Protein AF-A0AA88KSR3-F1 (afdb_monomer_lite)

Radius of gyration: 26.21 Å; chains: 1; bounding box: 90×38×69 Å

Secondary structure (DSSP, 8-state):
-----------HHHHHHHHHHHHHHHHHHHHHHHHHHHHHHHHHT--SS-S--STT-S---HHHHHHHHHHHH-GGGGTTHHHHTHHHHSHHHHHHHHHHTTSHHHHHHHHHHHHHHHHHTT---STTSS-SSSS--PPP------GGGSTT-----SSTT---TTT--HHHHHHHHHHHHHHHHHHHHHHH--

Foldseek 3Di:
DDDDPPPDPDDPVVVVVVVVVVVVVLVVLLVVQLVVQVVVCVVVVHDAADPDLDPPDPDRGSSVVSSVVVCVVPVSNCPCVVPDPPLPVDLVSVLVVLVVCLDPVNLVVVVVVVQVVCVVVVNDPPPPPPPPPPDPPPPDDPDPDDPVCPVVDPPPPPPVDDPPPPDQDPSNVVSVVSVVVSVVVSVVSVVPPD

Sequence (194 aa):
FKAIETEAAESVASCLSKEREKEILENRQYVKALLKTTALLGRQGLAFRGHDEGESSANQGNFVETVHLLTEINPDLMKNSRKAYGHYMSHDATKNELRKMRDDEYFRVQYGKSKEMAINVGADLSETCALSSAIPVKSKRVQKISGRLRDYLTTTTIGKHNIDSESTTTEDKMRTEFYEVLDRVINEFEERFT

Structure (mmCIF, N/CA/C/O backbone):
data_AF-A0AA88KSR3-F1
#
_entry.id   AF-A0AA88KSR3-F1
#
loop_
_atom_site.group_PDB
_atom_site.id
_atom_site.type_symbol
_atom_site.label_atom_id
_atom_site.label_alt_id
_atom_site.label_comp_id
_atom_site.label_asym_id
_atom_site.label_entity_id
_atom_site.label_seq_id
_atom_site.pdbx_PDB_ins_code
_atom_site.Cartn_x
_atom_site.Cartn_y
_atom_site.Cartn_z
_atom_site.occupancy
_atom_site.B_iso_or_equiv
_atom_site.auth_seq_id
_atom_site.auth_comp_id
_atom_site.auth_asym_id
_atom_site.auth_atom_id
_atom_site.pdbx_PDB_model_num
ATOM 1 N N . PHE A 1 1 ? -57.132 3.875 2.264 1.00 35.81 1 PHE A N 1
ATOM 2 C CA . PHE A 1 1 ? -56.175 4.185 3.342 1.00 35.81 1 PHE A CA 1
ATOM 3 C C . PHE A 1 1 ? -54.840 3.547 2.996 1.00 35.81 1 PHE A C 1
ATOM 5 O O . PHE A 1 1 ? -54.724 2.333 3.074 1.00 35.81 1 PHE A O 1
ATOM 12 N N . LYS A 1 2 ? -53.885 4.339 2.496 1.00 37.94 2 LYS A N 1
ATOM 13 C CA . LYS A 1 2 ? -52.509 3.893 2.237 1.00 37.94 2 LYS A CA 1
ATOM 14 C C . LYS A 1 2 ? -51.726 4.162 3.522 1.00 37.94 2 LYS A C 1
ATOM 16 O O . LYS A 1 2 ? -51.737 5.301 3.985 1.00 37.94 2 LYS A O 1
ATOM 21 N N . ALA A 1 3 ? -51.162 3.124 4.132 1.00 40.81 3 ALA A N 1
ATOM 22 C CA . ALA A 1 3 ? -50.328 3.270 5.316 1.00 40.81 3 ALA A CA 1
ATOM 23 C C . ALA A 1 3 ? -49.080 4.079 4.939 1.00 40.81 3 ALA A C 1
ATOM 25 O O . ALA A 1 3 ? -48.412 3.772 3.954 1.00 40.81 3 ALA A O 1
ATOM 26 N N . ILE A 1 4 ? -48.832 5.149 5.687 1.00 47.81 4 ILE A N 1
ATOM 27 C CA . ILE A 1 4 ? -47.597 5.922 5.626 1.00 47.81 4 ILE A CA 1
ATOM 28 C C . ILE A 1 4 ? -46.570 5.081 6.381 1.00 47.81 4 ILE A C 1
ATOM 30 O O . ILE A 1 4 ? -46.648 4.971 7.604 1.00 47.81 4 ILE A O 1
ATOM 34 N N . GLU A 1 5 ? -45.670 4.424 5.653 1.00 48.56 5 GLU A N 1
ATOM 35 C CA . GLU A 1 5 ? -44.474 3.830 6.242 1.00 48.56 5 GLU A CA 1
ATOM 36 C C . GLU A 1 5 ? -43.639 4.978 6.809 1.00 48.56 5 GLU A C 1
ATOM 38 O O . GLU A 1 5 ? -43.112 5.818 6.084 1.00 48.56 5 GLU A O 1
ATOM 43 N N . THR A 1 6 ? -43.607 5.079 8.132 1.00 46.53 6 THR A N 1
ATOM 44 C CA . THR A 1 6 ? -42.735 6.013 8.830 1.00 46.53 6 THR A CA 1
ATOM 45 C C . THR A 1 6 ? -41.307 5.507 8.680 1.00 46.53 6 THR A C 1
ATOM 47 O O . THR A 1 6 ? -40.930 4.538 9.341 1.00 46.53 6 THR A O 1
ATOM 50 N N . GLU A 1 7 ? -40.517 6.148 7.820 1.00 51.97 7 GLU A N 1
ATOM 51 C CA . GLU A 1 7 ? -39.061 6.020 7.840 1.00 51.97 7 GLU A CA 1
ATOM 52 C C . GLU A 1 7 ? -38.576 6.476 9.222 1.00 51.97 7 GLU A C 1
ATOM 54 O O . GLU A 1 7 ? -38.584 7.662 9.558 1.00 51.97 7 GLU A O 1
ATOM 59 N N . ALA A 1 8 ? -38.246 5.513 10.083 1.00 54.81 8 ALA A N 1
ATOM 60 C CA . ALA A 1 8 ? -37.653 5.791 11.378 1.00 54.81 8 ALA A CA 1
ATOM 61 C C . ALA A 1 8 ? -36.310 6.489 11.136 1.00 54.81 8 ALA A C 1
ATOM 63 O O . ALA A 1 8 ? -35.430 5.921 10.492 1.00 54.81 8 ALA A O 1
ATOM 64 N N . ALA A 1 9 ? -36.167 7.722 11.628 1.00 61.06 9 ALA A N 1
ATOM 65 C CA . ALA A 1 9 ? -34.935 8.490 11.511 1.00 61.06 9 ALA A CA 1
ATOM 66 C C . ALA A 1 9 ? -33.775 7.697 12.134 1.00 61.06 9 ALA A C 1
ATOM 68 O O . ALA A 1 9 ? -33.683 7.562 13.357 1.00 61.06 9 ALA A O 1
ATOM 69 N N . GLU A 1 10 ? -32.920 7.125 11.288 1.00 64.44 10 GLU A N 1
ATOM 70 C CA . GLU A 1 10 ? -31.759 6.368 11.737 1.00 64.44 10 GLU A CA 1
ATOM 71 C C . GLU A 1 10 ? -30.815 7.291 12.514 1.00 64.44 10 GLU A C 1
ATOM 73 O O . GLU A 1 10 ? -30.541 8.426 12.121 1.00 64.44 10 GLU A O 1
ATOM 78 N N . SER A 1 11 ? -30.320 6.807 13.652 1.00 83.81 11 SER A N 1
ATOM 79 C CA . SER A 1 11 ? -29.367 7.554 14.468 1.00 83.81 11 SER A CA 1
ATOM 80 C C . SER A 1 11 ? -28.085 7.813 13.675 1.00 83.81 11 SER A C 1
ATOM 82 O O . SER A 1 11 ? -27.585 6.930 12.974 1.00 83.81 11 SER A O 1
ATOM 84 N N . VAL A 1 12 ? -27.484 8.994 13.841 1.00 83.69 12 VAL A N 1
ATOM 85 C CA . VAL A 1 12 ? -26.188 9.333 13.224 1.00 83.69 12 VAL A CA 1
ATOM 86 C C . VAL A 1 12 ? -25.131 8.267 13.544 1.00 83.69 12 VAL A C 1
ATOM 88 O O . VAL A 1 12 ? -24.345 7.896 12.678 1.00 83.69 12 VAL A O 1
ATOM 91 N N . ALA A 1 13 ? -25.164 7.696 14.753 1.00 80.38 13 ALA A N 1
ATOM 92 C CA . ALA A 1 13 ? -24.271 6.608 15.145 1.00 80.38 13 ALA A CA 1
ATOM 93 C C . ALA A 1 13 ? -24.461 5.339 14.292 1.00 80.38 13 ALA A C 1
ATOM 95 O O . ALA A 1 13 ? -23.471 4.721 13.903 1.00 80.38 13 ALA A O 1
ATOM 96 N N . SER A 1 14 ? -25.707 4.975 13.960 1.00 81.81 14 SER A N 1
ATOM 97 C CA . SER A 1 14 ? -25.994 3.822 13.093 1.00 81.81 14 SER A CA 1
ATOM 98 C C . SER A 1 14 ? -25.624 4.074 11.631 1.00 81.81 14 SER A C 1
ATOM 100 O O . SER A 1 14 ? -25.169 3.159 10.950 1.00 81.81 14 SER A O 1
ATOM 102 N N . CYS A 1 15 ? -25.753 5.309 11.144 1.00 83.00 15 CYS A N 1
ATOM 103 C CA . CYS A 1 15 ? -25.298 5.666 9.800 1.00 83.00 15 CYS A CA 1
ATOM 104 C C . CYS A 1 15 ? -23.769 5.557 9.690 1.00 83.00 15 CYS A C 1
ATOM 106 O O . CYS A 1 15 ? -23.252 4.973 8.741 1.00 83.00 15 CYS A O 1
ATOM 108 N N . LEU A 1 16 ? -23.043 6.050 10.700 1.00 87.12 16 LEU A N 1
ATOM 109 C CA . LEU A 1 16 ? -21.581 5.972 10.754 1.00 87.12 16 LEU A CA 1
ATOM 110 C C . LEU A 1 16 ? -21.068 4.529 10.852 1.00 87.12 16 LEU A C 1
ATOM 112 O O . LEU A 1 16 ? -20.066 4.192 10.221 1.00 87.12 16 LEU A O 1
ATOM 116 N N . SER A 1 17 ? -21.736 3.665 11.625 1.00 86.94 17 SER A N 1
ATOM 117 C CA . SER A 1 17 ? -21.344 2.255 11.716 1.00 86.94 17 SER A CA 1
ATOM 118 C C . SER A 1 17 ? -21.551 1.521 10.392 1.00 86.94 17 SER A C 1
ATOM 120 O O . SER A 1 17 ? -20.665 0.781 9.971 1.00 86.94 17 SER A O 1
ATOM 122 N N . LYS A 1 18 ? -22.669 1.775 9.700 1.00 88.44 18 LYS A N 1
ATOM 123 C CA . LYS A 1 18 ? -22.956 1.191 8.381 1.00 88.44 18 LYS A CA 1
ATOM 124 C C . LYS A 1 18 ? -21.944 1.627 7.321 1.00 88.44 18 LYS A C 1
ATOM 126 O O . LYS A 1 18 ? -21.460 0.789 6.564 1.00 88.44 18 LYS A O 1
ATOM 131 N N . GLU A 1 19 ? -21.588 2.911 7.285 1.00 84.62 19 GLU A N 1
ATOM 132 C CA . GLU A 1 19 ? -20.590 3.415 6.332 1.00 84.62 19 GLU A CA 1
ATOM 133 C C . GLU A 1 19 ? -19.210 2.790 6.589 1.00 84.62 19 GLU A C 1
ATOM 135 O O . GLU A 1 19 ? -18.541 2.343 5.659 1.00 84.62 19 GLU A O 1
ATOM 140 N N . ARG A 1 20 ? -18.816 2.650 7.863 1.00 83.56 20 ARG A N 1
ATOM 141 C CA . ARG A 1 20 ? -17.578 1.952 8.238 1.00 83.56 20 ARG A CA 1
ATOM 142 C C . ARG A 1 20 ? -17.588 0.486 7.798 1.00 83.56 20 ARG A C 1
ATOM 144 O O . ARG A 1 20 ? -16.583 -0.012 7.300 1.00 83.56 20 ARG A O 1
ATOM 151 N N . GLU A 1 21 ? -18.687 -0.232 8.013 1.00 86.44 21 GLU A N 1
ATOM 152 C CA . GLU A 1 21 ? -18.805 -1.634 7.589 1.00 86.44 21 GLU A CA 1
ATOM 153 C C . GLU A 1 21 ? -18.680 -1.784 6.072 1.00 86.44 21 GLU A C 1
ATOM 155 O O . GLU A 1 21 ? -17.997 -2.695 5.592 1.00 86.44 21 GLU A O 1
ATOM 160 N N . LYS A 1 22 ? -19.282 -0.857 5.325 1.00 85.44 22 LYS A N 1
ATOM 161 C CA . LYS A 1 22 ? -19.165 -0.786 3.871 1.00 85.44 22 LYS A CA 1
ATOM 162 C C . LYS A 1 22 ? -17.719 -0.549 3.432 1.00 85.44 22 LYS A C 1
ATOM 164 O O . LYS A 1 22 ? -17.211 -1.309 2.612 1.00 85.44 22 LYS A O 1
ATOM 169 N N . GLU A 1 23 ? -17.023 0.409 4.041 1.00 82.00 23 GLU A N 1
ATOM 170 C CA . GLU A 1 23 ? -15.608 0.684 3.761 1.00 82.00 23 GLU A CA 1
ATOM 171 C C . GLU A 1 23 ? -14.714 -0.541 4.042 1.00 82.00 23 GLU A C 1
ATOM 173 O O . GLU A 1 23 ? -13.843 -0.900 3.245 1.00 82.00 23 GLU A O 1
ATOM 178 N N . ILE A 1 24 ? -14.954 -1.245 5.155 1.00 82.44 24 ILE A N 1
ATOM 179 C CA . ILE A 1 24 ? -14.231 -2.482 5.492 1.00 82.44 24 ILE A CA 1
ATOM 180 C C . ILE A 1 24 ? -14.466 -3.557 4.426 1.00 82.44 24 ILE A C 1
ATOM 182 O O . ILE A 1 24 ? -13.532 -4.275 4.049 1.00 82.44 24 ILE A O 1
ATOM 186 N N . LEU A 1 25 ? -15.705 -3.700 3.954 1.00 85.44 25 LEU A N 1
ATOM 187 C CA . LEU A 1 25 ? -16.055 -4.677 2.930 1.00 85.44 25 LEU A CA 1
ATOM 188 C C . LEU A 1 25 ? -15.366 -4.362 1.597 1.00 85.44 25 LEU A C 1
ATOM 190 O O . LEU A 1 25 ? -14.770 -5.264 1.003 1.00 85.44 25 LEU A O 1
ATOM 194 N N . GLU A 1 26 ? -15.391 -3.101 1.169 1.00 82.75 26 GLU A N 1
ATOM 195 C CA . GLU A 1 26 ? -14.716 -2.622 -0.044 1.00 82.75 26 GLU A CA 1
ATOM 196 C C . GLU A 1 26 ? -13.204 -2.892 0.022 1.00 82.75 26 GLU A C 1
ATOM 198 O O . GLU A 1 26 ? -12.634 -3.517 -0.877 1.00 82.75 26 GLU A O 1
ATOM 203 N N . ASN A 1 27 ? -12.556 -2.553 1.142 1.00 82.81 27 ASN A N 1
ATOM 204 C CA . ASN A 1 27 ? -11.123 -2.794 1.333 1.00 82.81 27 ASN A CA 1
ATOM 205 C C . ASN A 1 27 ? -10.769 -4.291 1.289 1.00 82.81 27 ASN A C 1
ATOM 207 O O . ASN A 1 27 ? -9.756 -4.684 0.704 1.00 82.81 27 ASN A O 1
ATOM 211 N N . ARG A 1 28 ? -11.612 -5.162 1.861 1.00 86.12 28 ARG A N 1
ATOM 212 C CA . ARG A 1 28 ? -11.418 -6.622 1.787 1.00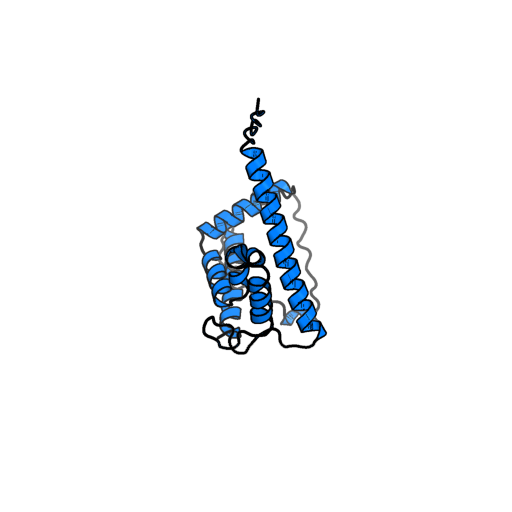 86.12 28 ARG A CA 1
ATOM 213 C C . ARG A 1 28 ? -11.526 -7.144 0.359 1.00 86.12 28 ARG A C 1
ATOM 215 O O . ARG A 1 28 ? -10.753 -8.026 -0.025 1.00 86.12 28 ARG A O 1
ATOM 222 N N . GLN A 1 29 ? -12.475 -6.632 -0.422 1.00 84.69 29 GLN A N 1
ATOM 223 C CA . GLN A 1 29 ? -12.619 -7.007 -1.828 1.00 84.69 29 GLN A CA 1
ATOM 224 C C . GLN A 1 29 ? -11.411 -6.552 -2.649 1.00 84.69 29 GLN A C 1
ATOM 226 O O . GLN A 1 29 ? -10.875 -7.351 -3.421 1.00 84.69 29 GLN A O 1
ATOM 231 N N . TYR A 1 30 ? -10.923 -5.335 -2.408 1.00 83.25 30 TYR A N 1
ATOM 232 C CA . TYR A 1 30 ? -9.718 -4.804 -3.039 1.00 83.25 30 TYR A CA 1
ATOM 233 C C . TYR A 1 30 ? -8.486 -5.679 -2.767 1.00 83.25 30 TYR A C 1
ATOM 235 O O . TYR A 1 30 ? -7.841 -6.160 -3.700 1.00 83.25 30 TYR A O 1
ATOM 243 N N . VAL A 1 31 ? -8.200 -5.996 -1.499 1.00 86.50 31 VAL A N 1
ATOM 244 C CA . VAL A 1 31 ? -7.066 -6.870 -1.138 1.00 86.50 31 VAL A CA 1
ATOM 245 C C . VAL A 1 31 ? -7.206 -8.257 -1.770 1.00 86.50 31 VAL A C 1
ATOM 247 O O . VAL A 1 31 ? -6.231 -8.828 -2.263 1.00 86.50 31 VAL A O 1
ATOM 250 N N . LYS A 1 32 ? -8.427 -8.802 -1.814 1.00 88.69 32 LYS A N 1
ATOM 251 C CA . LYS A 1 32 ? -8.698 -10.086 -2.470 1.00 88.69 32 LYS A CA 1
ATOM 252 C C . LYS A 1 32 ? -8.405 -10.038 -3.972 1.00 88.69 32 LYS A C 1
ATOM 254 O O . LYS A 1 32 ? -7.913 -11.031 -4.507 1.00 88.69 32 LYS A O 1
ATOM 259 N N . ALA A 1 33 ? -8.699 -8.927 -4.643 1.00 87.56 33 ALA A N 1
ATOM 260 C CA . ALA A 1 33 ? -8.371 -8.733 -6.051 1.00 87.56 33 ALA A CA 1
ATOM 261 C C . ALA A 1 33 ? -6.854 -8.706 -6.271 1.00 87.56 33 ALA A C 1
ATOM 263 O O . ALA A 1 33 ? -6.357 -9.499 -7.069 1.00 87.56 33 ALA A O 1
ATOM 264 N N . LEU A 1 34 ? -6.113 -7.914 -5.488 1.00 89.25 34 LEU A N 1
ATOM 265 C CA . LEU A 1 34 ? -4.647 -7.860 -5.565 1.00 89.25 34 LEU A CA 1
ATOM 266 C C . LEU A 1 34 ? -4.009 -9.241 -5.366 1.00 89.25 34 LEU A C 1
ATOM 268 O O . LEU A 1 34 ? -3.167 -9.662 -6.156 1.00 89.25 34 LEU A O 1
ATOM 272 N N . LEU A 1 35 ? -4.450 -9.986 -4.347 1.00 91.75 35 LEU A N 1
ATOM 273 C CA . LEU A 1 35 ? -3.945 -11.335 -4.076 1.00 91.75 35 LEU A CA 1
ATOM 274 C C . LEU A 1 35 ? -4.233 -12.305 -5.223 1.00 91.75 35 LEU A C 1
ATOM 276 O O . LEU A 1 35 ? -3.385 -13.132 -5.557 1.00 91.75 35 LEU A O 1
ATOM 280 N N . LYS A 1 36 ? -5.416 -12.217 -5.836 1.00 92.88 36 LYS A N 1
ATOM 281 C CA . LYS A 1 36 ? -5.766 -13.048 -6.992 1.00 92.88 36 LYS A CA 1
ATOM 282 C C . LYS A 1 36 ? -4.916 -12.712 -8.210 1.00 92.88 36 LYS A C 1
ATOM 284 O O . LYS A 1 36 ? -4.447 -13.647 -8.853 1.00 92.88 36 LYS A O 1
ATOM 289 N N . THR A 1 37 ? -4.691 -11.431 -8.494 1.00 92.50 37 THR A N 1
ATOM 290 C CA . THR A 1 37 ? -3.798 -10.993 -9.574 1.00 92.50 37 THR A CA 1
ATOM 291 C C . THR A 1 37 ? -2.385 -11.514 -9.339 1.00 92.50 37 THR A C 1
ATOM 293 O O . THR A 1 37 ? -1.822 -12.175 -10.207 1.00 92.50 37 THR A O 1
ATOM 296 N N . THR A 1 38 ? -1.848 -11.347 -8.129 1.00 93.62 38 THR A N 1
ATOM 297 C CA . THR A 1 38 ? -0.531 -11.883 -7.761 1.00 93.62 38 THR A CA 1
ATOM 298 C C . THR A 1 38 ? -0.451 -13.395 -7.935 1.00 93.62 38 THR A C 1
ATOM 300 O O . THR A 1 38 ? 0.499 -13.911 -8.521 1.00 93.62 38 THR A O 1
ATOM 303 N N . ALA A 1 39 ? -1.465 -14.126 -7.468 1.00 96.25 39 ALA A N 1
ATOM 304 C CA . ALA A 1 39 ? -1.510 -15.575 -7.605 1.00 96.25 39 ALA A CA 1
ATOM 305 C C . ALA A 1 39 ? -1.645 -16.026 -9.068 1.00 96.25 39 ALA A C 1
ATOM 307 O O . ALA A 1 39 ? -1.109 -17.071 -9.428 1.00 96.25 39 ALA A O 1
ATOM 308 N N . LEU A 1 40 ? -2.366 -15.274 -9.904 1.00 96.25 40 LEU A N 1
ATOM 309 C CA . LEU A 1 40 ? -2.507 -15.546 -11.334 1.00 96.25 40 LEU A CA 1
ATOM 310 C C . LEU A 1 40 ? -1.157 -15.417 -12.040 1.00 96.25 40 LEU A C 1
ATOM 312 O O . LEU A 1 40 ? -0.704 -16.385 -12.649 1.00 96.25 40 LEU A O 1
ATOM 316 N N . LEU A 1 41 ? -0.504 -14.262 -11.893 1.00 95.19 41 LEU A N 1
ATOM 317 C CA . LEU A 1 41 ? 0.778 -13.976 -12.537 1.00 95.19 41 LEU A CA 1
ATOM 318 C C . LEU A 1 41 ? 1.867 -14.931 -12.048 1.00 95.19 41 LEU A C 1
ATOM 320 O O . LEU A 1 41 ? 2.580 -15.518 -12.857 1.00 95.19 41 LEU A O 1
ATOM 324 N N . GLY A 1 42 ? 1.921 -15.179 -10.736 1.00 95.75 42 GLY A N 1
ATOM 325 C CA . GLY A 1 42 ? 2.857 -16.133 -10.146 1.00 95.75 42 GLY A CA 1
ATOM 326 C C . GLY A 1 42 ? 2.640 -17.567 -10.636 1.00 95.75 42 GLY A C 1
ATOM 327 O O . GLY A 1 42 ? 3.605 -18.257 -10.947 1.00 95.75 42 GLY A O 1
ATOM 328 N N . ARG A 1 43 ? 1.384 -18.019 -10.766 1.00 96.44 43 ARG A N 1
ATOM 329 C CA . ARG A 1 43 ? 1.074 -19.370 -11.270 1.00 96.44 43 ARG A CA 1
ATOM 330 C C . ARG A 1 43 ? 1.399 -19.527 -12.753 1.00 96.44 43 ARG A C 1
ATOM 332 O O . ARG A 1 43 ? 1.783 -20.612 -13.170 1.00 96.44 43 ARG A O 1
ATOM 339 N N . GLN A 1 44 ? 1.212 -18.471 -13.538 1.00 95.56 44 GLN A N 1
ATOM 340 C CA . GLN A 1 44 ? 1.484 -18.474 -14.975 1.00 95.56 44 GLN A CA 1
ATOM 341 C C . GLN A 1 44 ? 2.950 -18.162 -15.308 1.00 95.56 44 GLN A C 1
ATOM 343 O O . GLN A 1 44 ? 3.341 -18.290 -16.464 1.00 95.56 44 GLN A O 1
ATOM 348 N N . GLY A 1 45 ? 3.761 -17.765 -14.322 1.00 94.50 45 GLY A N 1
ATOM 349 C CA . GLY A 1 45 ? 5.146 -17.346 -14.545 1.00 94.50 45 GLY A CA 1
ATOM 350 C C . GLY A 1 45 ? 5.255 -16.044 -15.341 1.00 94.50 45 GLY A C 1
ATOM 351 O O . GLY A 1 45 ? 6.252 -15.826 -16.025 1.00 94.50 45 GLY A O 1
ATOM 352 N N . LEU A 1 46 ? 4.227 -15.194 -15.289 1.00 93.44 46 LEU A N 1
ATOM 353 C CA . LEU A 1 46 ? 4.223 -13.917 -15.992 1.00 93.44 46 LEU A CA 1
ATOM 354 C C . LEU A 1 46 ? 4.990 -12.864 -15.195 1.00 93.44 46 LEU A C 1
ATOM 356 O O . LEU A 1 46 ? 4.933 -12.817 -13.964 1.00 93.44 46 LEU A O 1
ATOM 360 N N . ALA A 1 47 ? 5.677 -11.978 -15.915 1.00 90.94 47 ALA A N 1
ATOM 361 C CA . ALA A 1 47 ? 6.281 -10.800 -15.315 1.00 90.94 47 ALA A CA 1
ATOM 362 C C . ALA A 1 47 ? 5.192 -9.932 -14.672 1.00 90.94 47 ALA A C 1
ATOM 364 O O . ALA A 1 47 ? 4.132 -9.715 -15.260 1.00 90.94 47 ALA A O 1
ATOM 365 N N . PHE A 1 48 ? 5.454 -9.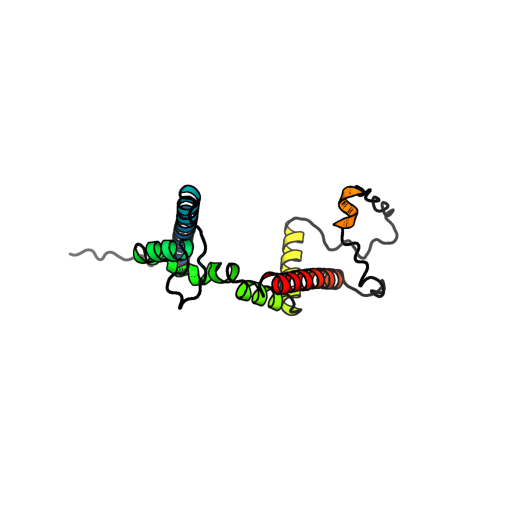445 -13.463 1.00 87.81 48 PHE A N 1
ATOM 366 C CA . PHE A 1 48 ? 4.518 -8.587 -12.739 1.00 87.81 48 PHE A CA 1
ATOM 367 C C . PHE A 1 48 ? 4.557 -7.152 -13.261 1.00 87.81 48 PHE A C 1
ATOM 369 O O . PHE A 1 48 ? 3.509 -6.547 -13.472 1.00 87.81 48 PHE A O 1
ATOM 376 N N . ARG A 1 49 ? 5.772 -6.645 -13.481 1.00 87.25 49 ARG A N 1
ATOM 377 C CA . ARG A 1 49 ? 6.051 -5.267 -13.882 1.00 87.25 49 ARG A CA 1
ATOM 378 C C . ARG A 1 49 ? 6.337 -5.156 -15.374 1.00 87.25 49 ARG A C 1
ATOM 380 O O . ARG A 1 49 ? 6.850 -6.101 -15.981 1.00 87.25 49 ARG A O 1
ATOM 387 N N . GLY A 1 50 ? 6.001 -3.999 -15.934 1.00 81.81 50 GLY A N 1
ATOM 388 C CA . GLY A 1 50 ? 6.368 -3.587 -17.287 1.00 81.81 50 GLY A CA 1
ATOM 389 C C . GLY A 1 50 ? 7.734 -2.903 -17.319 1.00 81.81 50 GLY A C 1
ATOM 390 O O . GLY A 1 50 ? 8.379 -2.727 -16.287 1.00 81.81 50 GLY A O 1
ATOM 391 N N . HIS A 1 51 ? 8.179 -2.516 -18.515 1.00 83.06 51 HIS A N 1
ATOM 392 C CA . HIS A 1 51 ? 9.369 -1.671 -18.660 1.00 83.06 51 HIS A CA 1
ATOM 393 C C . HIS A 1 51 ? 9.113 -0.241 -18.160 1.00 83.06 51 HIS A C 1
ATOM 395 O O . HIS A 1 51 ? 9.999 0.364 -17.567 1.00 83.06 51 HIS A O 1
ATOM 401 N N . ASP A 1 52 ? 7.894 0.259 -18.369 1.00 81.06 52 ASP A N 1
ATOM 402 C CA . ASP A 1 52 ? 7.437 1.577 -17.939 1.00 81.06 52 ASP A CA 1
ATOM 403 C C . ASP A 1 52 ? 6.018 1.451 -17.365 1.00 81.06 52 ASP A C 1
ATOM 405 O O . ASP A 1 52 ? 5.100 1.041 -18.076 1.00 81.06 52 ASP A O 1
ATOM 409 N N . GLU A 1 53 ? 5.848 1.772 -16.081 1.00 82.56 53 GLU A N 1
ATOM 410 C CA . GLU A 1 53 ? 4.556 1.756 -15.372 1.00 82.56 53 GLU A CA 1
ATOM 411 C C . GLU A 1 53 ? 3.900 3.153 -15.324 1.00 82.56 53 GLU A C 1
ATOM 413 O O . GLU A 1 53 ? 2.908 3.350 -14.622 1.00 82.56 53 GLU A O 1
ATOM 418 N N . GLY A 1 54 ? 4.452 4.141 -16.040 1.00 78.69 54 GLY A N 1
ATOM 419 C CA . GLY A 1 54 ? 3.923 5.502 -16.103 1.00 78.69 54 GLY A CA 1
ATOM 420 C C . GLY A 1 54 ? 2.523 5.573 -16.718 1.00 78.69 54 GLY A C 1
ATOM 421 O O . GLY A 1 54 ? 2.142 4.735 -17.531 1.00 78.69 54 GLY A O 1
ATOM 422 N N . GLU A 1 55 ? 1.735 6.591 -16.354 1.00 78.38 55 GLU A N 1
ATOM 423 C CA . GLU A 1 55 ? 0.348 6.777 -16.838 1.00 78.38 55 GLU A CA 1
ATOM 424 C C . GLU A 1 55 ? 0.240 6.922 -18.365 1.00 78.38 55 GLU A C 1
ATOM 426 O O . GLU A 1 55 ? -0.792 6.605 -18.947 1.00 78.38 55 GLU A O 1
ATOM 431 N N . SER A 1 56 ? 1.305 7.386 -19.022 1.00 82.38 56 SER A N 1
ATOM 432 C CA . SER A 1 56 ? 1.388 7.521 -20.480 1.00 82.38 56 SER A CA 1
ATOM 433 C C . SER A 1 56 ? 1.928 6.277 -21.192 1.00 82.38 56 SER A C 1
ATOM 435 O O . SER A 1 56 ? 2.044 6.287 -22.419 1.00 82.38 56 SER A O 1
ATOM 437 N N . SER A 1 57 ? 2.320 5.236 -20.452 1.00 83.81 57 SER A N 1
ATOM 438 C CA . SER A 1 57 ? 2.856 4.006 -21.032 1.00 83.81 57 SER A CA 1
ATOM 439 C C . SER A 1 57 ? 1.752 3.227 -21.739 1.00 83.81 57 SER A C 1
ATOM 441 O O . SER A 1 57 ? 0.650 3.068 -21.221 1.00 83.81 57 SER A O 1
ATOM 443 N N . ALA A 1 58 ? 2.061 2.695 -22.923 1.00 84.12 58 ALA A N 1
ATOM 444 C CA . ALA A 1 58 ? 1.143 1.827 -23.660 1.00 84.12 58 ALA A CA 1
ATOM 445 C C . ALA A 1 58 ? 0.992 0.433 -23.021 1.00 84.12 58 ALA A C 1
ATOM 447 O O . ALA A 1 58 ? 0.090 -0.313 -23.394 1.00 84.12 58 ALA A O 1
ATOM 448 N N . ASN A 1 59 ? 1.906 0.053 -22.123 1.00 85.75 59 ASN A N 1
ATOM 449 C CA . ASN A 1 59 ? 1.859 -1.204 -21.387 1.00 85.75 59 ASN A CA 1
ATOM 450 C C . ASN A 1 59 ? 2.492 -0.998 -20.011 1.00 85.75 59 ASN A C 1
ATOM 452 O O . ASN A 1 59 ? 3.718 -1.058 -19.872 1.00 85.75 59 ASN A O 1
ATOM 456 N N . GLN A 1 60 ? 1.646 -0.809 -18.999 1.00 84.88 60 GLN A N 1
ATOM 457 C CA . GLN A 1 60 ? 2.082 -0.566 -17.622 1.00 84.88 60 GLN A CA 1
ATOM 458 C C . GLN A 1 60 ? 2.530 -1.841 -16.892 1.00 84.88 60 GLN A C 1
ATOM 460 O O . GLN A 1 60 ? 2.875 -1.812 -15.712 1.00 84.88 60 GLN A O 1
ATOM 465 N N . GLY A 1 61 ? 2.534 -2.984 -17.579 1.00 89.25 61 GLY A N 1
ATOM 466 C CA . GLY A 1 61 ? 2.850 -4.281 -17.005 1.00 89.25 61 GLY A CA 1
ATOM 467 C C . GLY A 1 61 ? 1.622 -5.051 -16.541 1.00 89.25 61 GLY A C 1
ATOM 468 O O . GLY A 1 61 ? 0.589 -4.499 -16.166 1.00 89.25 61 GLY A O 1
ATOM 469 N N . ASN A 1 62 ? 1.755 -6.378 -16.527 1.00 92.56 62 ASN A N 1
ATOM 470 C CA . ASN A 1 62 ? 0.617 -7.276 -16.343 1.00 92.56 62 ASN A CA 1
ATOM 471 C C . ASN A 1 62 ? -0.117 -7.063 -15.016 1.00 92.56 62 ASN A C 1
ATOM 473 O O . ASN A 1 62 ? -1.326 -7.279 -14.955 1.00 92.56 62 ASN A O 1
ATOM 477 N N . PHE A 1 63 ? 0.579 -6.666 -13.946 1.00 91.50 63 PHE A N 1
ATOM 478 C CA . PHE A 1 63 ? -0.069 -6.422 -12.661 1.00 91.50 63 PHE A CA 1
ATOM 479 C C . PHE A 1 63 ? -1.003 -5.213 -12.717 1.00 91.50 63 PHE A C 1
ATOM 481 O O . PHE A 1 63 ? -2.173 -5.344 -12.357 1.00 91.50 63 PHE A O 1
ATOM 488 N N . VAL A 1 64 ? -0.505 -4.070 -13.198 1.00 87.88 64 VAL A N 1
ATOM 489 C CA . VAL A 1 64 ? -1.279 -2.826 -13.296 1.00 87.88 64 VAL A CA 1
ATOM 490 C C . VAL A 1 64 ? -2.453 -3.010 -14.252 1.00 87.88 64 VAL A C 1
ATOM 492 O O . VAL A 1 64 ? -3.587 -2.743 -13.865 1.00 87.88 64 VAL A O 1
ATOM 495 N N . GLU A 1 65 ? -2.209 -3.588 -15.429 1.00 89.06 65 GLU A N 1
ATOM 496 C CA . GLU A 1 65 ? -3.240 -3.841 -16.444 1.00 89.06 65 GLU A CA 1
ATOM 497 C C . GLU A 1 65 ? -4.329 -4.804 -15.946 1.00 89.06 65 GLU A C 1
ATOM 499 O O . GLU A 1 65 ? -5.523 -4.559 -16.110 1.00 89.06 65 GLU A O 1
ATOM 504 N N . THR A 1 66 ? -3.951 -5.892 -15.263 1.00 90.38 66 THR A N 1
ATOM 505 C CA . THR A 1 66 ? -4.941 -6.840 -14.719 1.00 90.38 66 THR A CA 1
ATOM 506 C C . THR A 1 66 ? -5.764 -6.199 -13.607 1.00 90.38 66 THR A C 1
ATOM 508 O O . THR A 1 66 ? -6.966 -6.440 -13.505 1.00 90.38 66 THR A O 1
ATOM 511 N N . VAL A 1 67 ? -5.136 -5.388 -12.751 1.00 88.00 67 VAL A N 1
ATOM 512 C CA . VAL A 1 67 ? -5.859 -4.642 -11.719 1.00 88.00 67 VAL A CA 1
ATOM 513 C C . VAL A 1 67 ? -6.805 -3.636 -12.372 1.00 88.00 67 VAL A C 1
ATOM 515 O O . VAL A 1 67 ? -7.973 -3.623 -11.996 1.00 88.00 67 VAL A O 1
ATOM 518 N N . HIS A 1 68 ? -6.358 -2.881 -13.381 1.00 85.81 68 HIS A N 1
ATOM 519 C CA . HIS A 1 68 ? -7.190 -1.944 -14.141 1.00 85.81 68 HIS A CA 1
ATOM 520 C C . HIS A 1 68 ? -8.411 -2.643 -14.753 1.00 85.81 68 HIS A C 1
ATOM 522 O O . HIS A 1 68 ? -9.544 -2.226 -14.513 1.00 85.81 68 HIS A O 1
ATOM 528 N N . LEU A 1 69 ? -8.216 -3.790 -15.407 1.00 88.88 69 LEU A N 1
ATOM 529 C CA . LEU A 1 69 ? -9.306 -4.612 -15.938 1.00 88.88 69 LEU A CA 1
ATOM 530 C C . LEU A 1 69 ? -10.315 -5.026 -14.850 1.00 88.88 69 LEU A C 1
ATOM 532 O O . LEU A 1 69 ? -11.526 -4.979 -15.056 1.00 88.88 69 LEU A O 1
ATOM 536 N N . LEU A 1 70 ? -9.842 -5.408 -13.658 1.00 86.88 70 LEU A N 1
ATOM 537 C CA . LEU A 1 70 ? -10.729 -5.740 -12.536 1.00 86.88 70 LEU A CA 1
ATOM 538 C C . LEU A 1 70 ? -11.536 -4.527 -12.051 1.00 86.88 70 LEU A C 1
ATOM 540 O O . LEU A 1 70 ? -12.657 -4.713 -11.569 1.00 86.88 70 LEU A O 1
ATOM 544 N N . THR A 1 71 ? -10.999 -3.312 -12.191 1.00 81.44 71 THR A N 1
ATOM 545 C CA . THR A 1 71 ? -11.730 -2.073 -11.887 1.00 81.44 71 THR A CA 1
ATOM 546 C C . THR A 1 71 ? -12.786 -1.734 -12.926 1.00 81.44 71 THR A C 1
ATOM 548 O O . THR A 1 71 ? -13.854 -1.263 -12.554 1.00 81.44 71 THR A O 1
ATOM 551 N N . GLU A 1 72 ? -12.545 -2.017 -14.206 1.00 84.12 72 GLU A N 1
ATOM 552 C CA . GLU A 1 72 ? -13.554 -1.825 -15.255 1.00 84.12 72 GLU A CA 1
ATOM 553 C C . GLU A 1 72 ? -14.751 -2.758 -15.050 1.00 84.12 72 GLU A C 1
ATOM 555 O O . GLU A 1 72 ? -15.899 -2.359 -15.233 1.00 84.12 72 GLU A O 1
ATOM 560 N N . ILE A 1 73 ? -14.488 -3.994 -14.611 1.00 84.81 73 ILE A N 1
ATOM 561 C CA . ILE A 1 73 ? -15.534 -4.976 -14.300 1.00 84.81 73 ILE A CA 1
ATOM 562 C C . ILE A 1 73 ? -16.299 -4.578 -13.030 1.00 84.81 73 ILE A C 1
ATOM 564 O O . ILE A 1 73 ? -17.514 -4.752 -12.963 1.00 84.81 73 ILE A O 1
ATOM 568 N N . ASN A 1 74 ? -15.598 -4.065 -12.014 1.00 83.19 74 ASN A N 1
ATOM 569 C CA . ASN A 1 74 ? -16.185 -3.642 -10.745 1.00 83.19 74 ASN A CA 1
ATOM 570 C C . ASN A 1 74 ? -15.662 -2.245 -10.363 1.00 83.19 74 ASN A C 1
ATOM 572 O O . ASN A 1 74 ? -14.641 -2.153 -9.675 1.00 83.19 74 ASN A O 1
ATOM 576 N N . PRO A 1 75 ? -16.356 -1.157 -10.746 1.00 77.88 75 PRO A N 1
ATOM 577 C CA . PRO A 1 75 ? -15.863 0.210 -10.535 1.00 77.88 75 PRO A CA 1
ATOM 578 C C . PRO A 1 75 ? -15.709 0.575 -9.053 1.00 77.88 75 PRO A C 1
ATOM 580 O O . PRO A 1 75 ? -14.854 1.383 -8.686 1.00 77.88 75 PRO A O 1
ATOM 583 N N . ASP A 1 76 ? -16.479 -0.071 -8.177 1.00 73.94 76 ASP A N 1
ATOM 584 C CA . ASP A 1 76 ? -16.392 0.123 -6.729 1.00 73.94 76 ASP A CA 1
ATOM 585 C C . ASP A 1 76 ? -15.115 -0.479 -6.116 1.00 73.94 76 ASP A C 1
ATOM 587 O O . ASP A 1 76 ? -14.701 -0.079 -5.029 1.00 73.94 76 ASP A O 1
ATOM 591 N N . LEU A 1 77 ? -14.424 -1.379 -6.829 1.00 70.06 77 LEU A N 1
ATOM 592 C CA . LEU A 1 77 ? -13.225 -2.068 -6.343 1.00 70.06 77 LEU A CA 1
ATOM 593 C C . LEU A 1 77 ? -12.054 -1.112 -6.072 1.00 70.06 77 LEU A C 1
ATOM 595 O O . LEU A 1 77 ? -11.194 -1.412 -5.246 1.00 70.06 77 LEU A O 1
ATOM 599 N N . MET A 1 78 ? -11.996 0.027 -6.770 1.00 63.69 78 MET A N 1
ATOM 600 C CA . MET A 1 78 ? -10.854 0.948 -6.718 1.00 63.69 78 MET A CA 1
ATOM 601 C C . MET A 1 78 ? -11.193 2.402 -6.434 1.00 63.69 78 MET A C 1
ATOM 603 O O . MET A 1 78 ? -10.359 3.291 -6.611 1.00 63.69 78 MET A O 1
ATOM 607 N N . LYS A 1 79 ? -12.362 2.651 -5.849 1.00 62.81 79 LYS A N 1
ATOM 608 C CA . LYS A 1 79 ? -12.674 3.973 -5.297 1.00 62.81 79 LYS A CA 1
ATOM 609 C C . LYS A 1 79 ? -11.640 4.428 -4.248 1.00 62.81 79 LYS A C 1
ATOM 611 O O . LYS A 1 79 ? -11.353 5.621 -4.147 1.00 62.81 79 LYS A O 1
ATOM 616 N N . ASN A 1 80 ? -11.010 3.470 -3.554 1.00 54.06 80 ASN A N 1
ATOM 617 C CA . ASN A 1 80 ? -10.050 3.709 -2.467 1.00 54.06 80 ASN A CA 1
ATOM 618 C C . ASN A 1 80 ? -8.580 3.390 -2.805 1.00 54.06 80 ASN A C 1
ATOM 620 O O . ASN A 1 80 ? -7.693 3.745 -2.028 1.00 54.06 80 ASN A O 1
ATOM 624 N N . SER A 1 81 ? -8.272 2.777 -3.952 1.00 52.06 81 SER A N 1
ATOM 625 C CA . SER A 1 81 ? -6.890 2.391 -4.310 1.00 52.06 81 SER A CA 1
ATOM 626 C C . SER A 1 81 ? -5.947 3.594 -4.429 1.00 52.06 81 SER A C 1
ATOM 628 O O . SER A 1 81 ? -4.808 3.542 -3.959 1.00 52.06 81 SER A O 1
ATOM 630 N N . ARG A 1 82 ? -6.459 4.711 -4.967 1.00 49.16 82 ARG A N 1
ATOM 631 C CA . ARG A 1 82 ? -5.750 5.998 -5.050 1.00 49.16 82 ARG A CA 1
ATOM 632 C C . ARG A 1 82 ? -5.445 6.602 -3.681 1.00 49.16 82 ARG A C 1
ATOM 634 O O . ARG A 1 82 ? -4.474 7.338 -3.558 1.00 49.16 82 ARG A O 1
ATOM 641 N N . LYS A 1 83 ? -6.250 6.299 -2.659 1.00 47.44 83 LYS A N 1
ATOM 642 C CA . LYS A 1 83 ? -6.102 6.886 -1.320 1.00 47.44 83 LYS A CA 1
ATOM 643 C C . LYS A 1 83 ? -5.156 6.106 -0.409 1.00 47.44 83 LYS A C 1
ATOM 645 O O . LYS A 1 83 ? -4.652 6.696 0.536 1.00 47.44 83 LYS A O 1
ATOM 650 N N . ALA A 1 84 ? -4.923 4.815 -0.663 1.00 47.22 84 ALA A N 1
ATOM 651 C CA . ALA A 1 84 ? -4.316 3.951 0.349 1.00 47.22 84 ALA A CA 1
ATOM 652 C C . ALA A 1 84 ? -2.917 3.402 0.014 1.00 47.22 84 ALA A C 1
ATOM 654 O O . ALA A 1 84 ? -2.121 3.258 0.937 1.00 47.22 84 ALA A O 1
ATOM 655 N N . TYR A 1 85 ? -2.578 3.095 -1.253 1.00 45.06 85 TYR A N 1
ATOM 656 C CA . TYR A 1 85 ? -1.353 2.304 -1.515 1.00 45.06 85 TYR A CA 1
ATOM 657 C C . TYR A 1 85 ? -0.496 2.686 -2.729 1.00 45.06 85 TYR A C 1
ATOM 659 O O . TYR A 1 85 ? 0.651 2.244 -2.801 1.00 45.06 85 TYR A O 1
ATOM 667 N N . GLY A 1 86 ? -0.975 3.544 -3.639 1.00 46.12 86 GLY A N 1
ATOM 668 C CA . GLY A 1 86 ? -0.165 4.009 -4.779 1.00 46.12 86 GLY A CA 1
ATOM 669 C C . GLY A 1 86 ? 1.112 4.760 -4.365 1.00 46.12 86 GLY A C 1
ATOM 670 O O . GLY A 1 86 ? 2.101 4.744 -5.089 1.00 46.12 86 GLY A O 1
ATOM 671 N N . HIS A 1 87 ? 1.129 5.349 -3.163 1.00 45.31 87 HIS A N 1
ATOM 672 C CA . HIS A 1 87 ? 2.295 6.053 -2.618 1.00 45.31 87 HIS A CA 1
ATOM 673 C C . HIS A 1 87 ? 3.440 5.133 -2.154 1.00 45.31 87 HIS A C 1
ATOM 675 O O . HIS A 1 87 ? 4.571 5.593 -2.068 1.00 45.31 87 HIS A O 1
ATOM 681 N N . TYR A 1 88 ? 3.194 3.848 -1.871 1.00 45.53 88 TYR A N 1
ATOM 682 C CA . TYR A 1 88 ? 4.241 2.945 -1.355 1.00 45.53 88 TYR A CA 1
ATOM 683 C C . TYR A 1 88 ? 4.966 2.153 -2.448 1.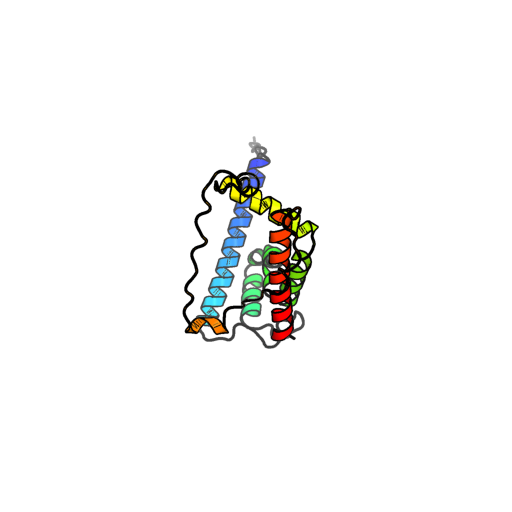00 45.53 88 TYR A C 1
ATOM 685 O O . TYR A 1 88 ? 5.984 1.524 -2.179 1.00 45.53 88 TYR A O 1
ATOM 693 N N . MET A 1 89 ? 4.427 2.138 -3.670 1.00 46.84 89 MET A N 1
ATOM 694 C CA . MET A 1 89 ? 4.971 1.349 -4.785 1.00 46.84 89 MET A CA 1
ATOM 695 C C . MET A 1 89 ? 5.812 2.183 -5.761 1.00 46.84 89 MET A C 1
ATOM 697 O O . MET A 1 89 ? 6.552 1.606 -6.559 1.00 46.84 89 MET A O 1
ATOM 701 N N . SER A 1 90 ? 5.718 3.516 -5.677 1.00 60.62 90 SER A N 1
ATOM 702 C CA . SER A 1 90 ? 6.612 4.453 -6.359 1.00 60.62 90 SER A CA 1
ATOM 703 C C . SER A 1 90 ? 7.794 4.782 -5.448 1.00 60.62 90 SER A C 1
ATOM 705 O O . SER A 1 90 ? 7.623 5.110 -4.266 1.00 60.62 90 SER A O 1
ATOM 707 N N . HIS A 1 91 ? 9.000 4.682 -6.008 1.00 65.38 91 HIS A N 1
ATOM 708 C CA . HIS A 1 91 ? 10.236 5.054 -5.325 1.00 65.38 91 HIS A CA 1
ATOM 709 C C . HIS A 1 91 ? 10.194 6.516 -4.871 1.00 65.38 91 HIS A C 1
ATOM 711 O O . HIS A 1 91 ? 10.442 6.789 -3.697 1.00 65.38 91 HIS A O 1
ATOM 717 N N . ASP A 1 92 ? 9.750 7.425 -5.741 1.00 70.38 92 ASP A N 1
ATOM 718 C CA . ASP A 1 92 ? 9.651 8.855 -5.438 1.00 70.38 92 ASP A CA 1
ATOM 719 C C . ASP A 1 92 ? 8.659 9.154 -4.317 1.00 70.38 92 ASP A C 1
ATOM 721 O O . ASP A 1 92 ? 8.933 9.963 -3.430 1.00 70.38 92 ASP A O 1
ATOM 725 N N . ALA A 1 93 ? 7.503 8.489 -4.320 1.00 68.12 93 ALA A N 1
ATOM 726 C CA . ALA A 1 93 ? 6.499 8.694 -3.283 1.00 68.12 93 ALA A CA 1
ATOM 727 C C . ALA A 1 93 ? 6.986 8.184 -1.913 1.00 68.12 93 ALA A C 1
ATOM 729 O O . ALA A 1 93 ? 6.836 8.882 -0.908 1.00 68.12 93 ALA A O 1
ATOM 730 N N . THR A 1 94 ? 7.667 7.034 -1.886 1.00 73.19 94 THR A N 1
ATOM 731 C CA . THR A 1 94 ? 8.301 6.497 -0.670 1.00 73.19 94 THR A CA 1
ATOM 732 C C . THR A 1 94 ? 9.426 7.414 -0.179 1.00 73.19 94 THR A C 1
ATOM 734 O O . THR A 1 94 ? 9.517 7.716 1.011 1.00 73.19 94 THR A O 1
ATOM 737 N N . LYS A 1 95 ? 10.250 7.928 -1.098 1.00 77.75 95 LYS A N 1
ATOM 738 C CA . LYS A 1 95 ? 11.350 8.857 -0.814 1.00 77.75 95 LYS A CA 1
ATOM 739 C C . LYS A 1 95 ? 10.855 10.186 -0.245 1.00 77.75 95 LYS A C 1
ATOM 741 O O . LYS A 1 95 ? 11.415 10.689 0.727 1.00 77.75 95 LYS A O 1
ATOM 746 N N . ASN A 1 96 ? 9.799 10.750 -0.827 1.00 81.31 96 ASN A N 1
ATOM 747 C CA . ASN A 1 96 ? 9.197 11.993 -0.352 1.00 81.31 96 ASN A CA 1
ATOM 748 C C . ASN A 1 96 ? 8.623 11.839 1.055 1.00 81.31 96 ASN A C 1
ATOM 750 O O . ASN A 1 96 ? 8.745 12.758 1.860 1.00 81.31 96 ASN A O 1
ATOM 754 N N . GLU A 1 97 ? 8.051 10.681 1.380 1.00 82.31 97 GLU A N 1
ATOM 755 C CA . GLU A 1 97 ? 7.566 10.417 2.730 1.00 82.31 97 GLU A CA 1
ATOM 756 C C . GLU A 1 97 ? 8.717 10.298 3.735 1.00 82.31 97 GLU A C 1
ATOM 758 O O . GLU A 1 97 ? 8.683 10.964 4.764 1.00 82.31 97 GLU A O 1
ATOM 763 N N . LEU A 1 98 ? 9.780 9.549 3.410 1.00 84.50 98 LEU A N 1
ATOM 764 C CA . LEU A 1 98 ? 10.980 9.451 4.256 1.00 84.50 98 LEU A CA 1
ATOM 765 C C . LEU A 1 98 ? 11.621 10.820 4.521 1.00 84.50 98 LEU A C 1
ATOM 767 O O . LEU A 1 98 ? 12.083 11.078 5.630 1.00 84.50 98 LEU A O 1
ATOM 771 N N . ARG A 1 99 ? 11.599 11.721 3.531 1.00 84.19 99 ARG A N 1
ATOM 772 C CA . ARG A 1 99 ? 12.076 13.102 3.687 1.00 84.19 99 ARG A CA 1
ATOM 773 C C . ARG A 1 99 ? 11.233 13.903 4.676 1.00 84.19 99 ARG A C 1
ATOM 775 O O . ARG A 1 99 ? 11.812 14.565 5.527 1.00 84.19 99 ARG A O 1
ATOM 782 N N . LYS A 1 100 ? 9.899 13.796 4.630 1.00 86.00 100 LYS A N 1
ATOM 783 C CA . LYS A 1 100 ? 9.015 14.436 5.629 1.00 86.00 100 LYS A CA 1
ATOM 784 C C . LYS A 1 100 ? 9.268 13.913 7.043 1.00 86.00 100 LYS A C 1
ATOM 786 O O . LYS A 1 100 ? 9.079 14.632 8.015 1.00 86.00 100 LYS A O 1
ATOM 791 N N . MET A 1 101 ? 9.713 12.661 7.183 1.00 85.81 101 MET A N 1
ATOM 792 C CA . MET A 1 101 ? 10.017 12.104 8.505 1.00 85.81 101 MET A CA 1
ATOM 793 C C . MET A 1 101 ? 11.247 12.738 9.168 1.00 85.81 101 MET A C 1
ATOM 795 O O . MET A 1 101 ? 11.410 12.594 10.378 1.00 85.81 101 MET A O 1
ATOM 799 N N . ARG A 1 102 ? 12.089 13.444 8.402 1.00 86.00 102 ARG A N 1
ATOM 800 C CA . ARG A 1 102 ? 13.237 14.200 8.919 1.00 86.00 102 ARG A CA 1
ATOM 801 C C . ARG A 1 102 ? 12.832 15.528 9.580 1.00 86.00 102 ARG A C 1
ATOM 803 O O . ARG A 1 102 ? 13.679 16.183 10.179 1.00 86.00 102 ARG A O 1
ATOM 810 N N . ASP A 1 103 ? 11.562 15.920 9.500 1.00 88.62 103 ASP A N 1
ATOM 811 C CA . ASP A 1 103 ? 11.068 17.131 10.150 1.00 88.62 103 ASP A CA 1
ATOM 812 C C . ASP A 1 103 ? 10.944 16.933 11.671 1.00 88.62 103 ASP A C 1
ATOM 814 O O . ASP A 1 103 ? 10.301 15.993 12.147 1.00 88.62 103 ASP A O 1
ATOM 818 N N . ASP A 1 104 ? 11.494 17.869 12.454 1.00 86.88 104 ASP A N 1
ATOM 819 C CA . ASP A 1 104 ? 11.480 17.808 13.927 1.00 86.88 104 ASP A CA 1
ATOM 820 C C . ASP A 1 104 ? 10.065 17.751 14.508 1.00 86.88 104 ASP A C 1
ATOM 822 O O . ASP A 1 104 ? 9.804 17.041 15.485 1.00 86.88 104 ASP A O 1
ATOM 826 N N . GLU A 1 105 ? 9.123 18.466 13.891 1.00 89.06 105 GLU A N 1
ATOM 827 C CA . GLU A 1 105 ? 7.718 18.421 14.286 1.00 89.06 105 GLU A CA 1
ATOM 828 C C . GLU A 1 105 ? 7.125 17.023 14.074 1.00 89.06 105 GLU A C 1
ATOM 830 O O . GLU A 1 105 ? 6.435 16.501 14.956 1.00 89.06 105 GLU A O 1
ATOM 835 N N . TYR A 1 106 ? 7.449 16.388 12.943 1.00 87.88 106 TYR A N 1
ATOM 836 C CA . TYR A 1 106 ? 7.001 15.038 12.629 1.00 87.88 106 TYR A CA 1
ATOM 837 C C . TYR A 1 106 ? 7.577 14.028 13.624 1.00 87.88 106 TYR A C 1
ATOM 839 O O . TYR A 1 106 ? 6.820 13.243 14.206 1.00 87.88 106 TYR A O 1
ATOM 847 N N . PHE A 1 107 ? 8.889 14.082 13.881 1.00 88.81 107 PHE A N 1
ATOM 848 C CA . PHE A 1 107 ? 9.539 13.217 14.864 1.00 88.81 107 PHE A CA 1
ATOM 849 C C . PHE A 1 107 ? 8.879 13.337 16.239 1.00 88.81 107 PHE A C 1
ATOM 851 O O . PHE A 1 107 ? 8.513 12.325 16.837 1.00 88.81 107 PHE A O 1
ATOM 858 N N . ARG A 1 108 ? 8.650 14.565 16.720 1.00 87.06 108 ARG A N 1
ATOM 859 C CA . ARG A 1 108 ? 8.053 14.811 18.039 1.00 87.06 108 ARG A CA 1
ATOM 860 C C . ARG A 1 108 ? 6.650 14.213 18.160 1.00 87.06 108 ARG A C 1
ATOM 862 O O . ARG A 1 108 ? 6.324 13.600 19.178 1.00 87.06 108 ARG A O 1
ATOM 869 N N . VAL A 1 109 ? 5.824 14.339 17.117 1.00 90.38 109 VAL A N 1
ATOM 870 C CA . VAL A 1 109 ? 4.481 13.732 17.079 1.00 90.38 109 VAL A CA 1
ATOM 871 C C . VAL A 1 109 ? 4.562 12.204 17.141 1.00 90.38 109 VAL A C 1
ATOM 873 O O . VAL A 1 109 ? 3.807 11.577 17.888 1.00 90.38 109 VAL A O 1
ATOM 876 N N . GLN A 1 110 ? 5.471 11.586 16.382 1.00 86.44 110 GLN A N 1
ATOM 877 C CA . GLN A 1 110 ? 5.625 10.126 16.371 1.00 86.44 110 GLN A CA 1
ATOM 878 C C . GLN A 1 110 ? 6.225 9.589 17.673 1.00 86.44 110 GLN A C 1
ATOM 880 O O . GLN A 1 110 ? 5.780 8.559 18.187 1.00 86.44 110 GLN A O 1
ATOM 885 N N . TYR A 1 111 ? 7.191 10.305 18.243 1.00 86.94 111 TYR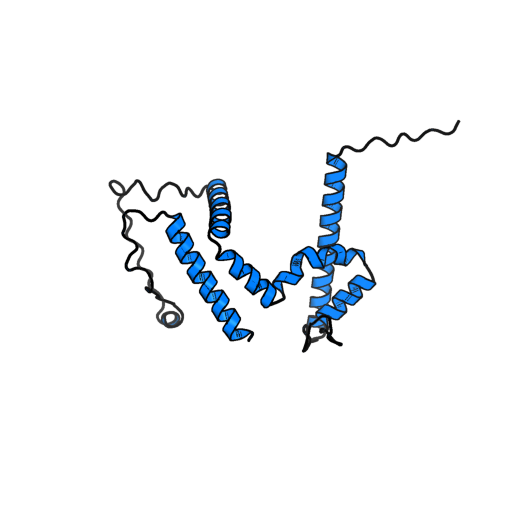 A N 1
ATOM 886 C CA . TYR A 1 111 ? 7.785 9.981 19.531 1.00 86.94 111 TYR A CA 1
ATOM 887 C C . TYR A 1 111 ? 6.743 10.043 20.654 1.00 86.94 111 TYR A C 1
ATOM 889 O O . TYR A 1 111 ? 6.662 9.116 21.458 1.00 86.94 111 TYR A O 1
ATOM 897 N N . GLY A 1 112 ? 5.874 11.061 20.656 1.00 86.88 112 GLY A N 1
ATOM 898 C CA . GLY A 1 112 ? 4.759 11.171 21.602 1.00 86.88 112 GLY A CA 1
ATOM 899 C C . GLY A 1 112 ? 3.819 9.964 21.557 1.00 86.88 112 GLY A C 1
ATOM 900 O O . GLY A 1 112 ? 3.594 9.321 22.580 1.00 86.88 112 GLY A O 1
ATOM 901 N N . LYS A 1 113 ? 3.354 9.583 20.360 1.00 89.56 113 LYS A N 1
ATOM 902 C CA . LYS A 1 113 ? 2.500 8.393 20.168 1.00 89.56 113 LYS A CA 1
ATOM 903 C C . LYS A 1 113 ? 3.181 7.107 20.634 1.00 89.56 113 LYS A C 1
ATOM 905 O O . LYS A 1 113 ? 2.560 6.257 21.267 1.00 89.56 113 LYS A O 1
ATOM 910 N N . SER A 1 114 ? 4.467 6.965 20.320 1.00 84.38 114 SER A N 1
ATOM 911 C CA . SER A 1 114 ? 5.259 5.791 20.696 1.00 84.38 114 SER A CA 1
ATOM 912 C C . SER A 1 114 ? 5.448 5.708 22.211 1.00 84.38 114 SER A C 1
ATOM 914 O O . SER A 1 114 ? 5.343 4.629 22.791 1.00 84.38 114 SER A O 1
ATOM 916 N N . LYS A 1 115 ? 5.659 6.853 22.867 1.00 85.50 115 LYS A N 1
ATOM 917 C CA . LYS A 1 115 ? 5.742 6.969 24.324 1.00 85.50 115 LYS A CA 1
ATOM 918 C C . LYS A 1 115 ? 4.419 6.594 24.992 1.00 85.50 115 LYS A C 1
ATOM 920 O O . LYS A 1 115 ? 4.428 5.806 25.931 1.00 85.50 115 LYS A O 1
ATOM 925 N N . GLU A 1 116 ? 3.293 7.099 24.492 1.00 86.00 116 GLU A N 1
ATOM 926 C CA . GLU A 1 116 ? 1.959 6.72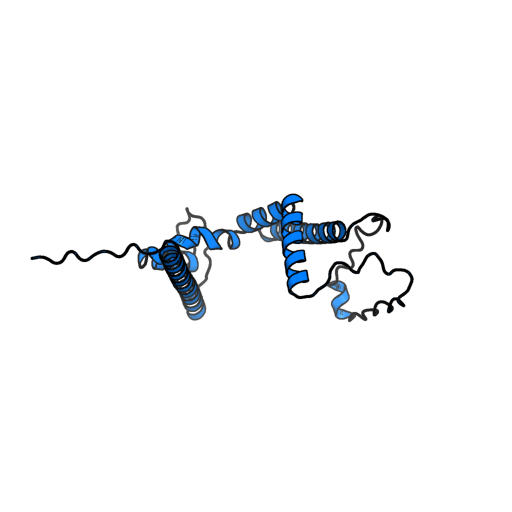0 24.980 1.00 86.00 116 GLU A CA 1
ATOM 927 C C . GLU A 1 116 ? 1.697 5.219 24.819 1.00 86.00 116 GLU A C 1
ATOM 929 O O . GLU A 1 116 ? 1.228 4.561 25.745 1.00 86.00 116 GLU A O 1
ATOM 934 N N . MET A 1 117 ? 2.049 4.649 23.663 1.00 84.56 117 MET A N 1
ATOM 935 C CA . MET A 1 117 ? 1.906 3.216 23.415 1.00 84.56 117 MET A CA 1
ATOM 936 C C . MET A 1 117 ? 2.760 2.380 24.371 1.00 84.56 117 MET A C 1
ATOM 938 O O . MET A 1 117 ? 2.277 1.385 24.907 1.00 84.56 117 MET A O 1
ATOM 942 N N . ALA A 1 118 ? 4.006 2.779 24.610 1.00 79.44 118 ALA A N 1
ATOM 943 C CA . ALA A 1 118 ? 4.888 2.081 25.535 1.00 79.44 118 ALA A CA 1
ATOM 944 C C . ALA A 1 118 ? 4.342 2.105 26.971 1.00 79.44 118 ALA A C 1
ATOM 946 O O . ALA A 1 118 ? 4.317 1.062 27.626 1.00 79.44 118 ALA A O 1
ATOM 947 N N . ILE A 1 119 ? 3.799 3.245 27.412 1.00 84.62 119 ILE A N 1
ATOM 948 C CA . ILE A 1 119 ? 3.107 3.365 28.702 1.00 84.62 119 ILE A CA 1
ATOM 949 C C . ILE A 1 119 ? 1.902 2.415 28.758 1.00 84.62 119 ILE A C 1
ATOM 951 O O . ILE A 1 119 ? 1.756 1.670 29.725 1.00 84.62 119 ILE A O 1
ATOM 955 N N . ASN A 1 120 ? 1.082 2.366 27.704 1.00 81.56 120 ASN A N 1
ATOM 956 C CA . ASN A 1 120 ? -0.088 1.479 27.631 1.00 81.56 120 ASN A CA 1
ATOM 957 C C . ASN A 1 120 ? 0.275 -0.017 27.668 1.00 81.56 120 ASN A C 1
ATOM 959 O O . ASN A 1 120 ? -0.531 -0.838 28.101 1.00 81.56 120 ASN A O 1
ATOM 963 N N . VAL A 1 121 ? 1.481 -0.379 27.224 1.00 84.31 121 VAL A N 1
ATOM 964 C CA . VAL A 1 121 ? 2.019 -1.751 27.265 1.00 84.31 121 VAL A CA 1
ATOM 965 C C . VAL A 1 121 ? 2.729 -2.051 28.601 1.00 84.31 121 VAL A C 1
ATOM 967 O O . VAL A 1 121 ? 3.111 -3.191 28.859 1.00 84.31 121 VAL A O 1
ATOM 970 N N . GLY A 1 122 ? 2.864 -1.060 29.490 1.00 78.50 122 GLY A N 1
ATOM 971 C CA . GLY A 1 122 ? 3.529 -1.193 30.790 1.00 78.50 122 GLY A CA 1
ATOM 972 C C . GLY A 1 122 ? 5.053 -1.062 30.729 1.00 78.50 122 GLY A C 1
ATOM 973 O O . GLY A 1 122 ? 5.740 -1.432 31.680 1.00 78.50 122 GLY A O 1
ATOM 974 N N . ALA A 1 123 ? 5.601 -0.554 29.624 1.00 71.25 123 ALA A N 1
ATOM 975 C CA . ALA A 1 123 ? 7.006 -0.188 29.522 1.00 71.25 123 ALA A CA 1
ATOM 976 C C . ALA A 1 123 ? 7.181 1.237 30.066 1.00 71.25 123 ALA A C 1
ATOM 978 O O . ALA A 1 123 ? 6.912 2.220 29.374 1.00 71.25 123 ALA A O 1
ATOM 979 N N . ASP A 1 124 ? 7.597 1.355 31.325 1.00 61.78 124 ASP A N 1
ATOM 980 C CA . ASP A 1 124 ? 7.820 2.656 31.949 1.00 61.78 124 ASP A CA 1
ATOM 981 C C . ASP A 1 124 ? 9.096 3.314 31.386 1.00 61.78 124 ASP A C 1
ATOM 983 O O . ASP A 1 124 ? 10.217 2.861 31.621 1.00 61.78 124 ASP A O 1
ATOM 987 N N . LEU A 1 125 ? 8.930 4.378 30.595 1.00 57.41 125 LEU A N 1
ATOM 988 C CA . LEU A 1 125 ? 10.034 5.191 30.063 1.00 57.41 125 LEU A CA 1
ATOM 989 C C . LEU A 1 125 ? 10.532 6.253 31.063 1.00 57.41 125 LEU A C 1
ATOM 991 O O . LEU A 1 125 ? 11.425 7.029 30.718 1.00 57.41 125 LEU A O 1
ATOM 995 N N . SER A 1 126 ? 9.962 6.333 32.273 1.00 55.84 126 SER A N 1
ATOM 996 C CA . SER A 1 126 ? 10.287 7.384 33.247 1.00 55.84 126 SER A CA 1
ATOM 997 C C . SER A 1 126 ? 11.485 7.081 34.167 1.00 55.84 126 SER A C 1
ATOM 999 O O . SER A 1 126 ? 12.001 7.997 34.806 1.00 55.84 126 SER A O 1
ATOM 1001 N N . GLU A 1 127 ? 12.025 5.856 34.182 1.00 52.47 127 GLU A N 1
ATOM 1002 C CA . GLU A 1 127 ? 13.035 5.448 35.181 1.00 52.47 127 GLU A CA 1
ATOM 1003 C C . GLU A 1 127 ? 14.519 5.491 34.757 1.00 52.47 127 GLU A C 1
ATOM 1005 O O . GLU A 1 127 ? 15.371 4.944 35.454 1.00 52.47 127 GLU A O 1
ATOM 1010 N N . THR A 1 128 ? 14.920 6.176 33.680 1.00 46.22 128 THR A N 1
ATOM 1011 C CA . THR A 1 128 ? 16.360 6.213 33.314 1.00 46.22 128 THR A CA 1
ATOM 1012 C C . THR A 1 128 ? 17.144 7.450 33.758 1.00 46.22 128 THR A C 1
ATOM 1014 O O . THR A 1 128 ? 18.314 7.556 33.396 1.00 46.22 128 THR A O 1
ATOM 1017 N N . CYS A 1 129 ? 16.577 8.368 34.552 1.00 43.78 129 CYS A N 1
ATOM 1018 C CA . CYS A 1 129 ? 17.291 9.608 34.913 1.00 43.78 129 CYS A CA 1
ATOM 1019 C C . CYS A 1 129 ? 17.418 9.947 36.410 1.00 43.78 129 CYS A C 1
ATOM 1021 O O . CYS A 1 129 ? 18.090 10.925 36.714 1.00 43.78 129 CYS A O 1
ATOM 1023 N N . ALA A 1 130 ? 16.884 9.161 37.356 1.00 39.75 130 ALA A N 1
ATOM 1024 C CA . ALA A 1 130 ? 16.968 9.512 38.789 1.00 39.75 130 ALA A CA 1
ATOM 1025 C C . ALA A 1 130 ? 17.404 8.379 39.738 1.00 39.75 130 ALA A C 1
ATOM 1027 O O . ALA A 1 130 ? 17.174 8.463 40.940 1.00 39.75 130 ALA A O 1
ATOM 1028 N N . LEU A 1 131 ? 18.072 7.334 39.238 1.00 43.81 131 LEU A N 1
ATOM 1029 C CA . LEU A 1 131 ? 18.565 6.246 40.090 1.00 43.81 131 LEU A CA 1
ATOM 1030 C C . LEU A 1 131 ? 20.030 5.901 39.797 1.00 43.81 131 LEU A C 1
ATOM 1032 O O . LEU A 1 131 ? 20.385 4.756 39.536 1.00 43.81 131 LEU A O 1
ATOM 1036 N N . SER A 1 132 ? 20.897 6.919 39.819 1.00 44.03 132 SER A N 1
ATOM 1037 C CA . SER A 1 132 ? 22.341 6.742 39.597 1.00 44.03 132 SER A CA 1
ATOM 1038 C C . SER A 1 132 ? 23.160 6.500 40.878 1.00 44.03 132 SER A C 1
ATOM 1040 O O . SER A 1 132 ? 24.352 6.227 40.775 1.00 44.03 132 SER A O 1
ATOM 1042 N N . SER A 1 133 ? 22.561 6.518 42.079 1.00 43.16 133 SER A N 1
ATOM 1043 C CA . SER A 1 133 ? 23.330 6.395 43.335 1.00 43.16 133 SER A CA 1
ATOM 1044 C C . SER A 1 133 ? 22.987 5.219 44.261 1.00 43.16 133 SER A C 1
ATOM 1046 O O . SER A 1 133 ? 23.649 5.087 45.288 1.00 43.16 133 SER A O 1
ATOM 1048 N N . ALA A 1 134 ? 22.031 4.332 43.941 1.00 45.22 134 ALA A N 1
ATOM 1049 C CA . ALA A 1 134 ? 21.640 3.272 44.893 1.00 45.22 134 ALA A CA 1
ATOM 1050 C C . ALA A 1 134 ? 21.332 1.871 44.324 1.00 45.22 134 ALA A C 1
ATOM 1052 O O . ALA A 1 134 ? 21.070 0.961 45.109 1.00 45.22 134 ALA A O 1
ATOM 1053 N N . ILE A 1 135 ? 21.404 1.637 43.008 1.00 43.97 135 ILE A N 1
ATOM 1054 C CA . ILE A 1 135 ? 21.275 0.280 42.441 1.00 43.97 135 ILE A CA 1
ATOM 1055 C C . ILE A 1 135 ? 22.613 -0.144 41.826 1.00 43.97 135 ILE A C 1
ATOM 1057 O O . ILE A 1 135 ? 23.163 0.607 41.019 1.00 43.97 135 ILE A O 1
ATOM 1061 N N . PRO A 1 136 ? 23.152 -1.340 42.146 1.00 36.50 136 PRO A N 1
ATOM 1062 C CA . PRO A 1 136 ? 24.344 -1.835 41.478 1.00 36.50 136 PRO A CA 1
ATOM 1063 C C . PRO A 1 136 ? 24.028 -2.028 39.993 1.00 36.50 136 PRO A C 1
ATOM 1065 O O . PRO A 1 136 ? 23.248 -2.903 39.608 1.00 36.50 136 PRO A O 1
ATOM 1068 N N . VAL A 1 137 ? 24.637 -1.185 39.157 1.00 43.22 137 VAL A N 1
ATOM 1069 C CA . VAL A 1 137 ? 24.591 -1.280 37.698 1.00 43.22 137 VAL A CA 1
ATOM 1070 C C . VAL A 1 137 ? 25.065 -2.680 37.314 1.00 43.22 137 VAL A C 1
ATOM 1072 O O . VAL A 1 137 ? 26.251 -2.996 37.422 1.00 43.22 137 VAL A O 1
ATOM 1075 N N . LYS A 1 138 ? 24.143 -3.552 36.881 1.00 42.53 138 LYS A N 1
ATOM 1076 C CA . LYS A 1 138 ? 24.524 -4.835 36.280 1.00 42.53 138 LYS A CA 1
ATOM 1077 C C . LYS A 1 138 ? 25.412 -4.512 35.084 1.00 42.53 138 LYS A C 1
ATOM 1079 O O . LYS A 1 138 ? 24.985 -3.791 34.180 1.00 42.53 138 LYS A O 1
ATOM 1084 N N . SER A 1 139 ? 26.651 -5.003 35.099 1.00 56.84 139 SER A N 1
ATOM 1085 C CA . SER A 1 139 ? 27.593 -4.753 34.013 1.00 56.84 139 SER A CA 1
ATOM 1086 C C . SER A 1 139 ? 26.949 -5.161 32.687 1.00 56.84 139 SER A C 1
ATOM 1088 O O . SER A 1 139 ? 26.338 -6.230 32.574 1.00 56.84 139 SER A O 1
ATOM 1090 N N . LYS A 1 140 ? 27.028 -4.272 31.686 1.00 51.91 140 LYS A N 1
ATOM 1091 C CA . LYS A 1 140 ? 26.552 -4.572 30.332 1.00 51.91 140 LYS A CA 1
ATOM 1092 C C . LYS A 1 140 ? 27.152 -5.908 29.913 1.00 51.91 140 LYS A C 1
ATOM 1094 O O . LYS A 1 140 ? 28.371 -6.076 29.907 1.00 51.91 140 LYS A O 1
ATOM 1099 N N . ARG A 1 141 ? 26.289 -6.863 29.564 1.00 45.75 141 ARG A N 1
ATOM 1100 C CA . ARG A 1 141 ? 26.717 -8.162 29.048 1.00 45.75 141 ARG A CA 1
ATOM 1101 C C . ARG A 1 141 ? 27.548 -7.908 27.794 1.00 45.75 141 ARG A C 1
ATOM 1103 O O . ARG A 1 141 ? 27.021 -7.409 26.803 1.00 45.75 141 ARG A O 1
ATOM 1110 N N . VAL A 1 142 ? 28.838 -8.234 27.845 1.00 57.50 142 VAL A N 1
ATOM 1111 C CA . VAL A 1 142 ? 29.717 -8.154 26.675 1.00 57.50 142 VAL A CA 1
ATOM 1112 C C . VAL A 1 142 ? 29.152 -9.097 25.620 1.00 57.50 142 VAL A C 1
ATOM 1114 O O . VAL A 1 142 ? 29.135 -10.316 25.810 1.00 57.50 142 VAL A O 1
ATOM 1117 N N . GLN A 1 143 ? 28.633 -8.541 24.527 1.00 54.88 143 GLN A N 1
ATOM 1118 C CA . GLN A 1 143 ? 28.153 -9.346 23.416 1.00 54.88 143 GLN A CA 1
ATOM 1119 C C . GLN A 1 143 ? 29.362 -9.979 22.722 1.00 54.88 143 GLN A C 1
ATOM 1121 O O . GLN A 1 143 ? 30.157 -9.297 22.079 1.00 54.88 143 GLN A O 1
ATOM 1126 N N . LYS A 1 144 ? 29.530 -11.297 22.871 1.00 61.44 144 LYS A N 1
ATOM 1127 C CA . LYS A 1 144 ? 30.500 -12.059 22.077 1.00 61.44 144 LYS A CA 1
ATOM 1128 C C . LYS A 1 144 ? 29.906 -12.282 20.689 1.00 61.44 144 LYS A C 1
ATOM 1130 O O . LYS A 1 144 ? 29.108 -13.192 20.490 1.00 61.44 144 LYS A O 1
ATOM 1135 N N . ILE A 1 145 ? 30.269 -11.416 19.752 1.00 60.34 145 ILE A N 1
ATOM 1136 C CA . ILE A 1 145 ? 29.827 -11.488 18.358 1.00 60.34 145 ILE A CA 1
ATOM 1137 C C . ILE A 1 145 ? 30.631 -12.573 17.629 1.00 60.34 145 ILE A C 1
ATOM 1139 O O . ILE A 1 145 ? 31.840 -12.710 17.837 1.00 60.34 145 ILE A O 1
ATOM 1143 N N . SER A 1 146 ? 29.968 -13.349 16.767 1.00 63.97 146 SER A N 1
ATOM 1144 C CA . SER A 1 146 ? 30.652 -14.339 15.928 1.00 63.97 146 SER A CA 1
ATOM 1145 C C . SER A 1 146 ? 31.601 -13.638 14.947 1.00 63.97 146 SER A C 1
ATOM 1147 O O . SER A 1 146 ? 31.232 -12.638 14.331 1.00 63.97 146 SER A O 1
ATOM 1149 N N . GLY A 1 147 ? 32.813 -14.168 14.764 1.00 67.19 147 GLY A N 1
ATOM 1150 C CA . GLY A 1 147 ? 33.809 -13.573 13.860 1.00 67.19 147 GLY A CA 1
ATOM 1151 C C . GLY A 1 147 ? 33.318 -13.415 12.416 1.00 67.19 147 GLY A C 1
ATOM 1152 O O . GLY A 1 147 ? 33.716 -12.477 11.742 1.00 67.19 147 GLY A O 1
ATOM 1153 N N . ARG A 1 148 ? 32.390 -14.278 11.982 1.00 71.38 148 ARG A N 1
ATOM 1154 C CA . ARG A 1 148 ? 31.847 -14.322 10.616 1.00 71.38 148 ARG A CA 1
ATOM 1155 C C . ARG A 1 148 ? 30.910 -13.157 10.274 1.00 71.38 148 ARG A C 1
ATOM 1157 O O . ARG A 1 148 ? 30.656 -12.913 9.104 1.00 71.38 148 ARG A O 1
ATOM 1164 N N . LEU A 1 149 ? 30.374 -12.470 11.283 1.00 59.00 149 LEU A N 1
ATOM 1165 C CA . LEU A 1 149 ? 29.402 -11.383 11.116 1.00 59.00 149 LEU A CA 1
ATOM 1166 C C . LEU A 1 149 ? 30.007 -9.994 11.352 1.00 59.00 149 LEU A C 1
ATOM 1168 O O . LEU A 1 149 ? 29.276 -9.010 11.327 1.00 59.00 149 LEU A O 1
ATOM 1172 N N . ARG A 1 150 ? 31.321 -9.896 11.603 1.00 61.00 150 ARG A N 1
ATOM 1173 C CA . ARG A 1 150 ? 31.963 -8.604 11.889 1.00 61.00 150 ARG A CA 1
ATOM 1174 C C . ARG A 1 150 ? 31.944 -7.659 10.694 1.00 61.00 150 ARG A C 1
ATOM 1176 O O . ARG A 1 150 ? 31.702 -6.478 10.888 1.00 61.00 150 ARG A O 1
ATOM 1183 N N . ASP A 1 151 ? 32.127 -8.188 9.490 1.00 63.16 151 ASP A N 1
ATOM 1184 C CA . ASP A 1 151 ? 32.253 -7.377 8.270 1.00 63.16 151 ASP A CA 1
ATOM 1185 C C . ASP A 1 151 ? 30.912 -6.775 7.819 1.00 63.16 151 ASP A C 1
ATOM 1187 O O . ASP A 1 151 ? 30.879 -5.815 7.058 1.00 63.16 151 ASP A O 1
ATOM 1191 N N . TYR A 1 152 ? 29.803 -7.315 8.332 1.00 60.03 152 TYR A N 1
ATOM 1192 C CA . TYR A 1 152 ? 28.446 -6.808 8.109 1.00 60.03 152 TYR A CA 1
ATOM 1193 C C . TYR A 1 152 ? 27.948 -5.933 9.265 1.00 60.03 152 TYR A C 1
ATOM 1195 O O . TYR A 1 152 ? 26.860 -5.364 9.192 1.00 60.03 152 TYR A O 1
ATOM 1203 N N . LEU A 1 153 ? 28.715 -5.841 10.357 1.00 50.56 153 LEU A N 1
ATOM 1204 C CA . LEU A 1 153 ? 28.353 -5.050 11.520 1.00 50.56 153 LEU A CA 1
ATOM 1205 C C . LEU A 1 153 ? 28.939 -3.647 11.378 1.00 50.56 153 LEU A C 1
ATOM 1207 O O . LEU A 1 153 ? 30.135 -3.429 11.549 1.00 50.56 153 LEU A O 1
ATOM 1211 N N . THR A 1 154 ? 28.075 -2.666 11.149 1.00 50.53 154 THR A N 1
ATOM 1212 C CA . THR A 1 154 ? 28.453 -1.256 11.214 1.00 50.53 154 THR A CA 1
ATOM 1213 C C . THR A 1 154 ? 28.781 -0.871 12.658 1.00 50.53 154 THR A C 1
ATOM 1215 O O . THR A 1 154 ? 27.889 -0.556 13.445 1.00 50.53 154 THR A O 1
ATOM 1218 N N . THR A 1 155 ? 30.063 -0.864 13.025 1.00 50.81 155 THR A N 1
ATOM 1219 C CA . THR A 1 155 ? 30.553 -0.316 14.302 1.00 50.81 155 THR A CA 1
ATOM 1220 C C . THR A 1 155 ? 30.749 1.196 14.209 1.00 50.81 155 THR A C 1
ATOM 1222 O O . THR A 1 155 ? 31.772 1.720 14.648 1.00 50.81 155 THR A O 1
ATOM 1225 N N . THR A 1 156 ? 29.814 1.916 13.581 1.00 46.06 156 THR A N 1
ATOM 1226 C CA . THR A 1 156 ? 29.945 3.365 13.409 1.00 46.06 156 THR A CA 1
ATOM 1227 C C . THR A 1 156 ? 29.844 4.044 14.772 1.00 46.06 156 THR A C 1
ATOM 1229 O O . THR A 1 156 ? 28.759 4.305 15.281 1.00 46.06 156 THR A O 1
ATOM 1232 N N . THR A 1 157 ? 30.997 4.345 15.361 1.00 51.94 157 THR A N 1
ATOM 1233 C CA . THR A 1 157 ? 31.196 5.330 16.431 1.00 51.94 157 THR A CA 1
ATOM 1234 C C . THR A 1 157 ? 31.366 6.734 15.846 1.00 51.94 157 THR A C 1
ATOM 1236 O O . THR A 1 157 ? 32.105 7.551 16.385 1.00 51.94 157 THR A O 1
ATOM 1239 N N . ILE A 1 158 ? 30.735 7.025 14.709 1.00 42.59 158 ILE A N 1
ATOM 1240 C CA . ILE A 1 158 ? 30.796 8.346 14.085 1.00 42.59 158 ILE A CA 1
ATOM 1241 C C . ILE A 1 158 ? 29.589 9.118 14.614 1.00 42.59 158 ILE A C 1
ATOM 1243 O O . ILE A 1 158 ? 28.467 8.815 14.240 1.00 42.59 158 ILE A O 1
ATOM 1247 N N . GLY A 1 159 ? 29.836 10.027 15.565 1.00 43.94 159 GLY A N 1
ATOM 1248 C CA . GLY A 1 159 ? 28.826 10.897 16.191 1.00 43.94 159 GLY A CA 1
ATOM 1249 C C . GLY A 1 159 ? 28.826 10.903 17.728 1.00 43.94 159 GLY A C 1
ATOM 1250 O O . GLY A 1 159 ? 28.340 11.843 18.346 1.00 43.94 159 GLY A O 1
ATOM 1251 N N . LYS A 1 160 ? 29.433 9.905 18.385 1.00 51.00 160 LYS A N 1
ATOM 1252 C CA . LYS A 1 160 ? 29.371 9.740 19.855 1.00 51.00 160 LYS A CA 1
ATOM 1253 C C . LYS A 1 160 ? 30.551 10.355 20.617 1.00 51.00 160 LYS A C 1
ATOM 1255 O O . LYS A 1 160 ? 31.022 9.750 21.574 1.00 51.00 160 LYS A O 1
ATOM 1260 N N . HIS A 1 161 ? 31.045 11.522 20.203 1.00 41.25 161 HIS A N 1
ATOM 1261 C CA . HIS A 1 161 ? 32.150 12.185 20.916 1.00 41.25 161 HIS A CA 1
ATOM 1262 C C . HIS A 1 161 ? 31.821 13.583 21.467 1.00 41.25 161 HIS A C 1
ATOM 1264 O O . HIS A 1 161 ? 32.723 14.252 21.952 1.00 41.25 161 HIS A O 1
ATOM 1270 N N . ASN A 1 162 ? 30.565 14.044 21.442 1.00 46.28 162 ASN A N 1
ATOM 1271 C CA . ASN A 1 162 ? 30.234 15.311 22.113 1.00 46.28 162 ASN A CA 1
ATOM 1272 C C . ASN A 1 162 ? 28.754 15.466 22.494 1.00 46.28 162 ASN A C 1
ATOM 1274 O O . ASN A 1 162 ? 28.159 16.523 22.313 1.00 46.28 162 ASN A O 1
ATOM 1278 N N . ILE A 1 163 ? 28.133 14.397 22.995 1.00 49.94 163 ILE A N 1
ATOM 1279 C CA . ILE A 1 163 ? 26.863 14.531 23.716 1.00 49.94 163 ILE A CA 1
ATOM 1280 C C . ILE A 1 163 ? 27.231 14.487 25.193 1.00 49.94 163 ILE A C 1
ATOM 1282 O O . ILE A 1 163 ? 27.241 13.417 25.807 1.00 49.94 163 ILE A O 1
ATOM 1286 N N . ASP A 1 164 ? 27.648 15.645 25.703 1.00 48.66 164 ASP A N 1
ATOM 1287 C CA . ASP A 1 164 ? 27.990 15.834 27.105 1.00 48.66 164 ASP A CA 1
ATOM 1288 C C . ASP A 1 164 ? 26.852 15.307 27.979 1.00 48.66 164 ASP A C 1
ATOM 1290 O O . ASP A 1 164 ? 25.664 15.551 27.754 1.00 48.66 164 ASP A O 1
ATOM 1294 N N . SER A 1 165 ? 27.244 14.517 28.968 1.00 55.75 165 SER A N 1
ATOM 1295 C CA . SER A 1 165 ? 26.417 13.683 29.835 1.00 55.75 165 SER A CA 1
ATOM 1296 C C . SER A 1 165 ? 25.437 14.438 30.747 1.00 55.75 165 SER A C 1
ATOM 1298 O O . SER A 1 165 ? 24.951 13.850 31.708 1.00 55.75 165 SER A O 1
ATOM 1300 N N . GLU A 1 166 ? 25.117 15.703 30.466 1.00 52.81 166 GLU A N 1
ATOM 1301 C CA . GLU A 1 166 ? 24.474 16.597 31.434 1.00 52.81 166 GLU A CA 1
ATOM 1302 C C . GLU A 1 166 ? 23.218 17.344 30.943 1.00 52.81 166 GLU A C 1
ATOM 1304 O O . GLU A 1 166 ? 22.556 17.974 31.762 1.00 52.81 166 GLU A O 1
ATOM 1309 N N . SER A 1 167 ? 22.793 17.240 29.670 1.00 53.50 167 SER A N 1
ATOM 1310 C CA . SER A 1 167 ? 21.533 17.904 29.247 1.00 53.50 167 SER A CA 1
ATOM 1311 C C . SER A 1 167 ? 20.736 17.283 28.093 1.00 53.50 167 SER A C 1
ATOM 1313 O O . SER A 1 167 ? 19.669 17.791 27.754 1.00 53.50 167 SER A O 1
ATOM 1315 N N . THR A 1 168 ? 21.188 16.188 27.480 1.00 58.19 168 THR A N 1
ATOM 1316 C CA . THR A 1 168 ? 20.502 15.636 26.300 1.00 58.19 168 THR A CA 1
ATOM 1317 C C . THR A 1 168 ? 19.410 14.661 26.719 1.00 58.19 168 THR A C 1
ATOM 1319 O O . THR A 1 168 ? 19.694 13.586 27.266 1.00 58.19 168 THR A O 1
ATOM 1322 N N . THR A 1 169 ? 18.156 15.044 26.478 1.00 74.25 169 THR A N 1
ATOM 1323 C CA . THR A 1 169 ? 16.984 14.249 26.852 1.00 74.25 169 THR A CA 1
ATOM 1324 C C . THR A 1 169 ? 16.992 12.893 26.134 1.00 74.25 169 THR A C 1
ATOM 1326 O O . THR A 1 169 ? 17.650 12.705 25.107 1.00 74.25 169 THR A O 1
ATOM 1329 N N . THR A 1 170 ? 16.274 11.900 26.667 1.00 76.94 170 THR A N 1
ATOM 1330 C CA . THR A 1 170 ? 16.098 10.604 25.982 1.00 76.94 170 THR A CA 1
ATOM 1331 C C . THR A 1 170 ? 15.500 10.778 24.585 1.00 76.94 170 THR A C 1
ATOM 1333 O O . THR A 1 170 ? 15.879 10.057 23.667 1.00 76.94 170 THR A O 1
ATOM 1336 N N . GLU A 1 171 ? 14.643 11.785 24.413 1.00 80.50 171 GLU A N 1
ATOM 1337 C CA . GLU A 1 171 ? 14.058 12.193 23.137 1.00 80.50 171 GLU A CA 1
ATOM 1338 C C . GLU A 1 171 ? 15.117 12.652 22.130 1.00 80.50 171 GLU A C 1
ATOM 1340 O O . GLU A 1 171 ? 15.127 12.174 20.999 1.00 80.50 171 GLU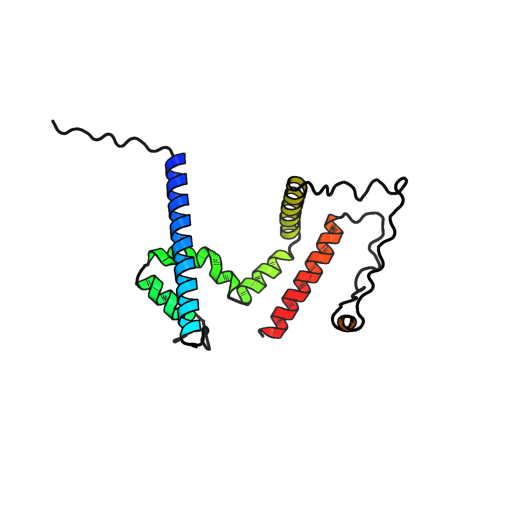 A O 1
ATOM 1345 N N . ASP A 1 172 ? 16.055 13.505 22.545 1.00 78.38 172 ASP A N 1
ATOM 1346 C CA . ASP A 1 172 ? 17.126 13.997 21.671 1.00 78.38 172 ASP A CA 1
ATOM 1347 C C . ASP A 1 172 ? 18.031 12.862 21.170 1.00 78.38 172 ASP A C 1
ATOM 1349 O O . ASP A 1 172 ? 18.412 12.841 20.001 1.00 78.38 172 ASP A O 1
ATOM 1353 N N . LYS A 1 173 ? 18.334 11.878 22.030 1.00 80.19 173 LYS A N 1
ATOM 1354 C CA . LYS A 1 173 ? 19.122 10.694 21.641 1.00 80.19 173 LYS A CA 1
ATOM 1355 C C . LYS A 1 173 ? 18.383 9.843 20.608 1.00 80.19 173 LYS A C 1
ATOM 1357 O O . LYS A 1 173 ? 18.980 9.433 19.617 1.00 80.19 173 LYS A O 1
ATOM 1362 N N . MET A 1 174 ? 17.088 9.612 20.827 1.00 81.69 174 MET A N 1
ATOM 1363 C CA . MET A 1 174 ? 16.242 8.862 19.895 1.00 81.69 174 MET A CA 1
ATOM 1364 C C . MET A 1 174 ? 16.080 9.600 18.563 1.00 81.69 174 MET A C 1
ATOM 1366 O O . MET A 1 174 ? 16.058 8.957 17.517 1.00 81.69 174 MET A O 1
ATOM 1370 N N . ARG A 1 175 ? 16.025 10.938 18.583 1.00 83.75 175 ARG A N 1
ATOM 1371 C CA . ARG A 1 175 ? 15.966 11.769 17.374 1.00 83.75 175 ARG A CA 1
ATOM 1372 C C . ARG A 1 175 ? 17.210 11.595 16.516 1.00 83.75 175 ARG A C 1
ATOM 1374 O O . ARG A 1 175 ? 17.094 11.345 15.321 1.00 83.75 175 ARG A O 1
ATOM 1381 N N . THR A 1 176 ? 18.393 11.688 17.123 1.00 82.25 176 THR A N 1
ATOM 1382 C CA . THR A 1 176 ? 19.661 11.511 16.404 1.00 82.25 176 THR A CA 1
ATOM 1383 C C . THR A 1 176 ? 19.755 10.124 15.774 1.00 82.25 176 THR A C 1
ATOM 1385 O O . THR A 1 176 ? 20.032 10.019 14.583 1.00 82.25 176 THR A O 1
ATOM 1388 N N . GLU A 1 177 ? 19.455 9.067 16.535 1.00 83.31 177 GLU A N 1
ATOM 1389 C CA . GLU A 1 177 ? 19.486 7.698 16.004 1.00 83.31 177 GLU A CA 1
ATOM 1390 C C . GLU A 1 177 ? 18.455 7.496 14.881 1.00 83.31 177 GLU A C 1
ATOM 1392 O O . GLU A 1 177 ? 18.752 6.855 13.872 1.00 83.31 177 GLU A O 1
ATOM 1397 N N . PHE A 1 178 ? 17.263 8.081 15.009 1.00 85.44 178 PHE A N 1
ATOM 1398 C CA . PHE A 1 178 ? 16.222 8.002 13.988 1.00 85.44 178 PHE A CA 1
ATOM 1399 C C . PHE A 1 178 ? 16.630 8.687 12.676 1.00 85.44 178 PHE A C 1
ATOM 1401 O O . PHE A 1 178 ? 16.481 8.095 11.606 1.00 85.44 178 PHE A O 1
ATOM 1408 N N . TYR A 1 179 ? 17.193 9.896 12.737 1.00 87.56 179 TYR A N 1
ATOM 1409 C CA . TYR A 1 179 ? 17.629 10.622 11.539 1.00 87.56 179 TYR A CA 1
ATOM 1410 C C . TYR A 1 179 ? 18.803 9.950 10.836 1.00 87.56 179 TYR A C 1
ATOM 1412 O O . TYR A 1 179 ? 18.805 9.874 9.610 1.00 87.56 179 TYR A O 1
ATOM 1420 N N . GLU A 1 180 ? 19.751 9.382 11.583 1.00 84.94 180 GLU A N 1
ATOM 1421 C CA . GLU A 1 180 ? 20.843 8.606 10.985 1.00 84.94 180 GLU A CA 1
ATOM 1422 C C . GLU A 1 180 ? 20.325 7.412 10.175 1.00 84.94 180 GLU A C 1
ATOM 1424 O O . GLU A 1 180 ? 20.851 7.107 9.102 1.00 84.94 180 GLU A O 1
ATOM 1429 N N . VAL A 1 181 ? 19.290 6.729 10.671 1.00 86.38 181 VAL A N 1
ATOM 1430 C CA . VAL A 1 181 ? 18.660 5.619 9.949 1.00 86.38 181 VAL A CA 1
ATOM 1431 C C . VAL A 1 181 ? 17.948 6.127 8.697 1.00 86.38 181 VAL A C 1
ATOM 1433 O O . VAL A 1 181 ? 18.146 5.551 7.626 1.00 86.38 181 VAL A O 1
ATOM 1436 N N . LEU A 1 182 ? 17.160 7.202 8.804 1.00 86.31 182 LEU A N 1
ATOM 1437 C CA . LEU A 1 182 ? 16.458 7.782 7.655 1.00 86.31 182 LEU A CA 1
ATOM 1438 C C . LEU A 1 182 ? 17.424 8.214 6.552 1.00 86.31 182 LEU A C 1
ATOM 1440 O O . LEU A 1 182 ? 17.224 7.843 5.399 1.00 86.31 182 LEU A O 1
ATOM 1444 N N . ASP A 1 183 ? 18.488 8.935 6.901 1.00 85.44 183 ASP A N 1
ATOM 1445 C CA . ASP A 1 183 ? 19.469 9.433 5.937 1.00 85.44 183 ASP A CA 1
ATOM 1446 C C . ASP A 1 183 ? 20.172 8.282 5.203 1.00 85.44 183 ASP A C 1
ATOM 1448 O O . ASP A 1 183 ? 20.357 8.339 3.988 1.00 85.44 183 ASP A O 1
ATOM 1452 N N . ARG A 1 184 ? 20.490 7.182 5.901 1.00 84.12 184 ARG A N 1
ATOM 1453 C CA . ARG A 1 184 ? 21.047 5.977 5.260 1.00 84.12 184 ARG A CA 1
ATOM 1454 C C . ARG A 1 184 ? 20.062 5.328 4.295 1.00 84.12 184 ARG A C 1
ATOM 1456 O O . ARG A 1 184 ? 20.451 4.965 3.190 1.00 84.12 184 ARG A O 1
ATOM 1463 N N . VAL A 1 185 ? 18.800 5.176 4.700 1.00 82.94 185 VAL A N 1
ATOM 1464 C CA . VAL A 1 185 ? 17.766 4.583 3.839 1.00 82.94 185 VAL A CA 1
ATOM 1465 C C . VAL A 1 185 ? 17.535 5.455 2.605 1.00 82.94 185 VAL A C 1
ATOM 1467 O O . VAL A 1 185 ? 17.440 4.925 1.502 1.00 82.94 185 VAL A O 1
ATOM 1470 N N . ILE A 1 186 ? 17.491 6.778 2.766 1.00 83.62 186 ILE A N 1
ATOM 1471 C CA . ILE A 1 186 ? 17.332 7.719 1.652 1.00 83.62 186 ILE A CA 1
ATOM 1472 C C . ILE A 1 186 ? 18.518 7.619 0.684 1.00 83.62 186 ILE A C 1
ATOM 1474 O O . ILE A 1 186 ? 18.290 7.535 -0.521 1.00 83.62 186 ILE A O 1
ATOM 1478 N N . ASN A 1 187 ? 19.753 7.563 1.189 1.00 82.56 187 ASN A N 1
ATOM 1479 C CA . ASN A 1 187 ? 20.948 7.438 0.349 1.00 82.56 187 ASN A CA 1
ATOM 1480 C C . ASN A 1 187 ? 20.972 6.117 -0.436 1.00 82.56 187 ASN A C 1
ATOM 1482 O O . ASN A 1 187 ? 21.209 6.123 -1.638 1.00 82.56 187 ASN A O 1
ATOM 1486 N N . GLU A 1 188 ? 20.647 4.989 0.200 1.00 80.69 188 GLU A N 1
ATOM 1487 C CA . GLU A 1 188 ? 20.537 3.693 -0.492 1.00 80.69 188 GLU A CA 1
ATOM 1488 C C . GLU A 1 188 ? 19.440 3.702 -1.565 1.00 80.69 188 GLU A C 1
ATOM 1490 O O . GLU A 1 188 ? 19.580 3.085 -2.621 1.00 80.69 188 GLU A O 1
ATOM 1495 N N . PHE A 1 189 ? 18.335 4.408 -1.313 1.00 77.81 189 PHE A N 1
ATOM 1496 C CA . PHE A 1 189 ? 17.294 4.614 -2.314 1.00 77.81 189 PHE A CA 1
ATOM 1497 C C . PHE A 1 189 ? 17.811 5.441 -3.499 1.00 77.81 189 PHE A C 1
ATOM 1499 O O . PHE A 1 189 ? 17.446 5.136 -4.632 1.00 77.81 189 PHE A O 1
ATOM 1506 N N . GLU A 1 190 ? 18.638 6.463 -3.266 1.00 77.12 190 GLU A N 1
ATOM 1507 C CA . GLU A 1 190 ? 19.257 7.272 -4.326 1.00 77.12 190 GLU A CA 1
ATOM 1508 C C . GLU A 1 190 ? 20.253 6.472 -5.169 1.00 77.12 190 GLU A C 1
ATOM 1510 O O . GLU A 1 190 ? 20.221 6.570 -6.390 1.00 77.12 190 GLU A O 1
ATOM 1515 N N . GLU A 1 191 ? 21.076 5.623 -4.559 1.00 76.62 191 GLU A N 1
ATOM 1516 C CA . GLU A 1 191 ? 22.049 4.809 -5.298 1.00 76.62 191 GLU A CA 1
ATOM 1517 C C . GLU A 1 191 ? 21.410 3.688 -6.135 1.00 76.62 191 GLU A C 1
ATOM 1519 O O . GLU A 1 191 ? 21.926 3.336 -7.192 1.00 76.62 191 GLU A O 1
ATOM 1524 N N . ARG A 1 192 ? 20.304 3.092 -5.672 1.00 72.69 192 ARG A N 1
ATOM 1525 C CA . ARG A 1 192 ? 19.734 1.878 -6.295 1.00 72.69 192 ARG A CA 1
ATOM 1526 C C . ARG A 1 192 ? 18.717 2.129 -7.398 1.00 72.69 192 ARG A C 1
ATOM 1528 O O . ARG A 1 192 ? 18.468 1.227 -8.194 1.00 72.69 192 ARG A O 1
ATOM 1535 N N . PHE A 1 193 ? 18.073 3.288 -7.385 1.00 67.00 193 PHE A N 1
ATOM 1536 C CA . PHE A 1 193 ? 16.949 3.595 -8.270 1.00 67.00 193 PHE A CA 1
ATOM 1537 C C . PHE A 1 193 ? 17.153 4.923 -9.019 1.00 67.00 193 PHE A C 1
ATOM 1539 O O . PHE A 1 193 ? 16.174 5.563 -9.399 1.00 67.00 193 PHE A O 1
ATOM 1546 N N . THR A 1 194 ? 18.413 5.342 -9.191 1.00 55.81 194 THR A N 1
ATOM 1547 C CA . THR A 1 194 ? 18.810 6.402 -10.134 1.00 55.81 194 THR A CA 1
ATOM 1548 C C . THR A 1 194 ? 18.864 5.905 -11.572 1.00 55.81 194 THR A C 1
ATOM 1550 O O . THR A 1 194 ? 19.110 4.696 -11.789 1.00 55.81 194 THR A O 1
#

Organism: Artemia franciscana (NCBI:txid6661)

pLDDT: mean 72.6, std 17.2, range [35.81, 96.44]

InterPro domains:
  IPR025398 ZMYM1-like, RNase-like domain [PF14291] (8-79)